Protein AF-A0A0D2FA28-F1 (afdb_monomer)

Structure (mmCIF, N/CA/C/O backbone):
data_AF-A0A0D2FA28-F1
#
_entry.id   AF-A0A0D2FA28-F1
#
loop_
_atom_site.group_PDB
_atom_site.id
_atom_site.type_symbol
_atom_site.label_atom_id
_atom_site.label_alt_id
_atom_site.label_comp_id
_atom_site.label_asym_id
_atom_site.label_entity_id
_atom_site.label_seq_id
_atom_site.pdbx_PDB_ins_code
_atom_site.Cartn_x
_atom_site.Cartn_y
_atom_site.Cartn_z
_atom_site.occupancy
_atom_site.B_iso_or_equiv
_atom_site.auth_seq_id
_atom_site.auth_comp_id
_atom_site.auth_asym_id
_atom_site.auth_atom_id
_atom_site.pdbx_PDB_model_num
ATOM 1 N N . MET A 1 1 ? 4.312 11.663 23.004 1.00 38.94 1 MET A N 1
ATOM 2 C CA . MET A 1 1 ? 3.338 11.321 24.066 1.00 38.94 1 MET A CA 1
ATOM 3 C C . MET A 1 1 ? 1.908 11.456 23.527 1.00 38.94 1 MET A C 1
ATOM 5 O O . MET A 1 1 ? 1.217 12.383 23.916 1.00 38.94 1 MET A O 1
ATOM 9 N N . PHE A 1 2 ? 1.456 10.576 22.622 1.00 51.53 2 PHE A N 1
ATOM 10 C CA . PHE A 1 2 ? 0.082 10.645 22.073 1.00 51.53 2 PHE A CA 1
ATOM 11 C C . PHE A 1 2 ? -0.645 9.287 22.003 1.00 51.53 2 PHE A C 1
ATOM 13 O O . PHE A 1 2 ? -1.692 9.186 21.379 1.00 51.53 2 PHE A O 1
ATOM 20 N N . ASN A 1 3 ? -0.132 8.247 22.666 1.00 60.84 3 ASN A N 1
ATOM 21 C CA . ASN A 1 3 ? -0.733 6.911 22.660 1.00 60.84 3 ASN A CA 1
ATOM 22 C C . ASN A 1 3 ? -1.169 6.524 24.083 1.00 60.84 3 ASN A C 1
ATOM 24 O O . ASN A 1 3 ? -0.417 5.887 24.815 1.00 60.84 3 ASN A O 1
ATOM 28 N N . ASN A 1 4 ? -2.345 6.993 24.512 1.00 80.56 4 ASN A N 1
ATOM 29 C CA . ASN A 1 4 ? -2.906 6.657 25.822 1.00 80.56 4 ASN A CA 1
ATOM 30 C C . ASN A 1 4 ? -4.190 5.841 25.637 1.00 80.56 4 ASN A C 1
ATOM 32 O O . ASN A 1 4 ? -5.288 6.392 25.543 1.00 80.56 4 ASN A O 1
ATOM 36 N N . ILE A 1 5 ? -4.025 4.518 25.576 1.00 85.44 5 ILE A N 1
ATOM 37 C CA . ILE A 1 5 ? -5.118 3.547 25.434 1.00 85.44 5 ILE A CA 1
ATOM 38 C C . ILE A 1 5 ? -6.152 3.737 26.549 1.00 85.44 5 ILE A C 1
ATOM 40 O O . ILE A 1 5 ? -7.348 3.715 26.278 1.00 85.44 5 ILE A O 1
ATOM 44 N N . SER A 1 6 ? -5.711 4.006 27.782 1.00 85.00 6 SER A N 1
ATOM 45 C CA . SER A 1 6 ? -6.603 4.226 28.925 1.00 85.00 6 SER A CA 1
ATOM 46 C C . SER A 1 6 ? -7.488 5.457 28.735 1.00 85.00 6 SER A C 1
ATOM 48 O O . SER A 1 6 ? -8.673 5.419 29.058 1.00 85.00 6 SER A O 1
ATOM 50 N N . ALA A 1 7 ? -6.942 6.538 28.171 1.00 85.81 7 ALA A N 1
ATOM 51 C CA . ALA A 1 7 ? -7.725 7.728 27.850 1.00 85.81 7 ALA A CA 1
ATOM 52 C C . ALA A 1 7 ? -8.734 7.456 26.724 1.00 85.81 7 ALA A C 1
ATOM 54 O O . ALA A 1 7 ? -9.890 7.860 26.833 1.00 85.81 7 ALA A O 1
ATOM 55 N N . ALA A 1 8 ? -8.329 6.734 25.673 1.00 85.50 8 ALA A N 1
ATOM 56 C CA . ALA A 1 8 ? -9.235 6.337 24.596 1.00 85.50 8 ALA A CA 1
ATOM 57 C C . ALA A 1 8 ? -10.380 5.449 25.120 1.00 85.50 8 ALA A C 1
ATOM 59 O O . ALA A 1 8 ? -11.545 5.722 24.839 1.00 85.50 8 ALA A O 1
ATOM 60 N N . ALA A 1 9 ? -10.064 4.452 25.950 1.00 86.25 9 ALA A N 1
ATOM 61 C CA . ALA A 1 9 ? -11.044 3.574 26.587 1.00 86.25 9 ALA A CA 1
ATOM 62 C C . ALA A 1 9 ? -12.027 4.355 27.472 1.00 86.25 9 ALA A C 1
ATOM 64 O O . ALA A 1 9 ? -13.237 4.152 27.385 1.00 86.25 9 ALA A O 1
ATOM 65 N N . ALA A 1 10 ? -11.522 5.289 28.285 1.00 87.75 10 ALA A N 1
ATOM 66 C CA . ALA A 1 10 ? -12.357 6.129 29.136 1.00 87.75 10 ALA A CA 1
ATOM 67 C C . ALA A 1 10 ? -13.311 7.014 28.319 1.00 87.75 10 ALA A C 1
ATOM 69 O O . ALA A 1 10 ? -14.468 7.175 28.699 1.00 87.75 10 ALA A O 1
ATOM 70 N N . LEU A 1 11 ? -12.865 7.569 27.189 1.00 87.75 11 LEU A N 1
ATOM 71 C CA . LEU A 1 11 ? -13.726 8.375 26.320 1.00 87.75 11 LEU A CA 1
ATOM 72 C C . LEU A 1 11 ? -14.861 7.543 25.713 1.00 87.75 11 LEU A C 1
ATOM 74 O O . LEU A 1 11 ? -16.007 7.989 25.725 1.00 87.75 11 LEU A O 1
ATOM 78 N N . LEU A 1 12 ? -14.574 6.325 25.244 1.00 87.00 12 LEU A N 1
ATOM 79 C CA . LEU A 1 12 ? -15.612 5.439 24.707 1.00 87.00 12 LEU A CA 1
ATOM 80 C C . LEU A 1 12 ? -16.600 4.985 25.784 1.00 87.00 12 LEU A C 1
ATOM 82 O O . LEU A 1 12 ? -17.805 4.997 25.546 1.00 87.00 12 LEU A O 1
ATOM 86 N N . ALA A 1 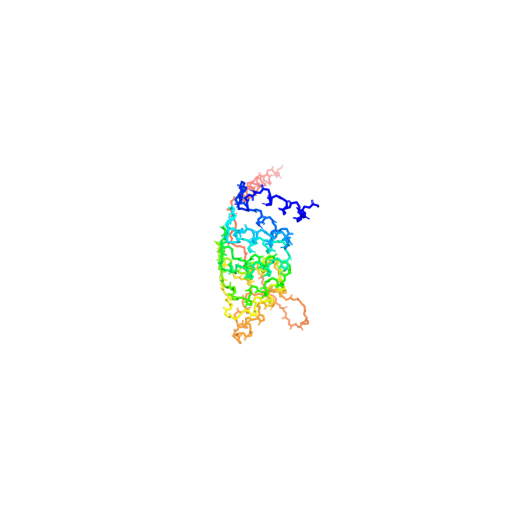13 ? -16.116 4.683 26.993 1.00 87.12 13 ALA A N 1
ATOM 87 C CA . ALA A 1 13 ? -16.975 4.346 28.129 1.00 87.12 13 ALA A CA 1
ATOM 88 C C . ALA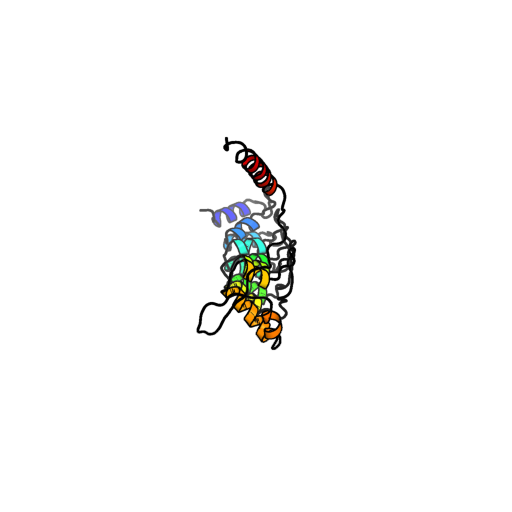 A 1 13 ? -17.922 5.497 28.524 1.00 87.12 13 ALA A C 1
ATOM 90 O O . ALA A 1 13 ? -19.022 5.250 29.009 1.00 87.12 13 ALA A O 1
ATOM 91 N N . ASN A 1 14 ? -17.523 6.749 28.276 1.00 89.00 14 ASN A N 1
ATOM 92 C CA . ASN A 1 14 ? -18.350 7.939 28.496 1.00 89.00 14 ASN A CA 1
ATOM 93 C C . ASN A 1 14 ? -19.248 8.303 27.293 1.00 89.00 14 ASN A C 1
ATOM 95 O O . ASN A 1 14 ? -19.806 9.398 27.253 1.00 89.00 14 ASN A O 1
ATOM 99 N N . GLY A 1 15 ? -19.405 7.407 26.312 1.00 84.12 15 GLY A N 1
ATOM 100 C CA . GLY A 1 15 ? -20.325 7.591 25.184 1.00 84.12 15 GLY A CA 1
ATOM 101 C C . GLY A 1 15 ? -19.765 8.408 24.018 1.00 84.12 15 GLY A C 1
ATOM 102 O O . GLY A 1 15 ? -20.539 8.917 23.206 1.00 84.12 15 GLY A O 1
ATOM 103 N N . ALA A 1 16 ? -18.440 8.553 23.904 1.00 87.75 16 ALA A N 1
ATOM 104 C CA . ALA A 1 16 ? -17.841 9.175 22.726 1.00 87.75 16 ALA A CA 1
ATOM 105 C C . ALA A 1 16 ? -18.124 8.350 21.458 1.00 87.75 16 ALA A C 1
ATOM 107 O O . ALA A 1 16 ? -17.972 7.130 21.431 1.00 87.75 16 ALA A O 1
ATOM 108 N N . THR A 1 17 ? -18.500 9.026 20.374 1.00 88.69 17 THR A N 1
ATOM 109 C CA . THR A 1 17 ? -18.780 8.380 19.086 1.00 88.69 17 THR A CA 1
ATOM 110 C C . THR A 1 17 ? -17.485 7.992 18.367 1.00 88.69 17 THR A C 1
ATOM 112 O O . THR A 1 17 ? -16.675 8.865 18.047 1.00 88.69 17 THR A O 1
ATOM 115 N N . VAL A 1 18 ? -17.321 6.706 18.046 1.00 88.75 18 VAL A N 1
ATOM 116 C CA . VAL A 1 18 ? -16.106 6.148 17.413 1.00 88.75 18 VAL A CA 1
ATOM 117 C C . VAL A 1 18 ? -15.840 6.632 15.984 1.00 88.75 18 VAL A C 1
ATOM 119 O O . VAL A 1 18 ? -14.685 6.700 15.574 1.00 88.75 18 VAL A O 1
ATOM 122 N N . ASP A 1 19 ? -16.883 7.008 15.239 1.00 87.31 19 ASP A N 1
ATOM 123 C CA . ASP A 1 19 ? -16.801 7.349 13.808 1.00 87.31 19 ASP A CA 1
ATOM 124 C C .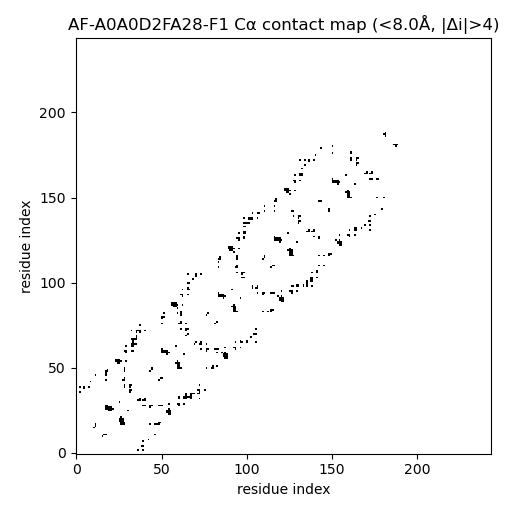 ASP A 1 19 ? -16.866 8.862 13.540 1.00 87.31 19 ASP A C 1
ATOM 126 O O . ASP A 1 19 ? -17.182 9.306 12.433 1.00 87.31 19 ASP A O 1
ATOM 130 N N . MET A 1 20 ? -16.584 9.686 14.553 1.00 88.88 20 MET A N 1
ATOM 131 C CA . MET A 1 20 ? -16.579 11.138 14.387 1.00 88.88 20 MET A CA 1
ATOM 132 C C . MET A 1 20 ? -15.510 11.557 13.375 1.00 88.88 20 MET A C 1
ATOM 134 O O . MET A 1 20 ? -14.354 11.155 13.476 1.00 88.88 20 MET A O 1
ATOM 138 N N . LYS A 1 21 ? -15.896 12.380 12.399 1.00 91.56 21 LYS A N 1
ATOM 139 C CA . LYS A 1 21 ? -15.003 12.855 11.341 1.00 91.56 21 LYS A CA 1
ATOM 140 C C . LYS A 1 21 ? -14.540 14.273 11.627 1.00 91.56 21 LYS A C 1
ATOM 142 O O . LYS A 1 21 ? -15.341 15.132 11.990 1.00 91.56 21 LYS A O 1
ATOM 147 N N . ASP A 1 22 ? -13.249 14.514 11.450 1.00 91.69 22 ASP A N 1
ATOM 148 C CA . ASP A 1 22 ? -12.683 15.858 11.505 1.00 91.69 22 ASP A CA 1
ATOM 149 C C . ASP A 1 22 ? -12.886 16.632 10.182 1.00 91.69 22 ASP A C 1
ATOM 151 O O . ASP A 1 22 ? -13.540 16.166 9.247 1.00 91.69 22 ASP A 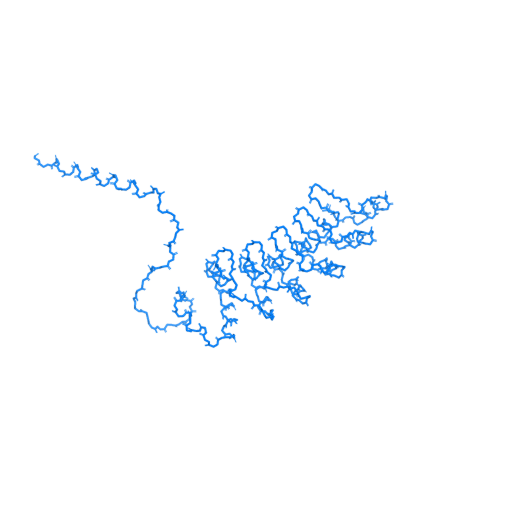O 1
ATOM 155 N N . ARG A 1 23 ? -12.284 17.826 10.072 1.00 92.25 23 ARG A N 1
ATOM 156 C CA . ARG A 1 23 ? -12.351 18.670 8.859 1.00 92.25 23 ARG A CA 1
ATOM 157 C C . ARG A 1 23 ? -11.742 18.018 7.611 1.00 92.25 23 ARG A C 1
ATOM 159 O O . ARG A 1 23 ? -12.045 18.442 6.500 1.00 92.25 23 ARG A O 1
ATOM 166 N N . ASN A 1 24 ? -10.893 17.011 7.788 1.00 89.25 24 ASN A N 1
ATOM 167 C CA . ASN A 1 24 ? -10.250 16.248 6.725 1.00 89.25 24 ASN A CA 1
ATOM 168 C C . ASN A 1 24 ? -10.959 14.905 6.479 1.00 89.25 24 ASN A C 1
ATOM 170 O O . ASN A 1 24 ? -10.394 14.037 5.812 1.00 89.25 24 ASN A O 1
ATOM 174 N N . ASN A 1 25 ? -12.170 14.711 7.013 1.00 92.25 25 ASN A N 1
ATOM 175 C CA . ASN A 1 25 ? -12.907 13.445 7.012 1.00 92.25 25 ASN A CA 1
ATOM 176 C C . ASN A 1 25 ? -12.143 12.275 7.665 1.00 92.25 25 ASN A C 1
ATOM 178 O O . ASN A 1 25 ? -12.397 11.112 7.355 1.00 92.25 25 ASN A O 1
ATOM 182 N N . GLN A 1 26 ? -11.195 12.551 8.560 1.00 91.69 26 GLN A N 1
ATOM 183 C CA . GLN A 1 26 ? -10.454 11.525 9.284 1.00 91.69 26 GLN A CA 1
ATOM 184 C C . GLN A 1 26 ? -11.213 11.110 10.546 1.00 91.69 26 GLN A C 1
ATOM 186 O O . GLN A 1 26 ? -11.711 11.959 11.281 1.00 91.69 26 GLN A O 1
ATOM 191 N N . THR A 1 27 ? -11.294 9.802 10.790 1.00 92.19 27 THR A N 1
ATOM 192 C CA . THR A 1 27 ? -11.875 9.210 11.996 1.00 92.19 27 THR A CA 1
ATOM 193 C C . THR A 1 27 ? -10.766 8.954 13.021 1.00 92.19 27 THR A C 1
ATOM 195 O O . THR A 1 27 ? -9.589 8.892 12.643 1.00 92.19 27 THR A O 1
ATOM 198 N N . PRO A 1 28 ? -11.092 8.740 14.307 1.00 91.00 28 PRO A N 1
ATOM 199 C CA . PRO A 1 28 ? -10.130 8.272 15.303 1.00 91.00 28 PRO A CA 1
ATOM 200 C C . PRO A 1 28 ? -9.322 7.053 14.835 1.00 91.00 28 PRO A C 1
ATOM 202 O O . PRO A 1 28 ? -8.116 6.983 15.076 1.00 91.00 28 PRO A O 1
ATOM 205 N N . LEU A 1 29 ? -9.955 6.135 14.093 1.00 91.88 29 LEU A N 1
ATOM 206 C CA . LEU A 1 29 ? -9.291 4.953 13.544 1.00 91.88 29 LEU A CA 1
ATOM 207 C C . LEU A 1 29 ? -8.228 5.321 12.500 1.00 91.88 29 LEU A C 1
ATOM 209 O O . LEU A 1 29 ? -7.127 4.774 12.539 1.00 91.88 29 LEU A O 1
ATOM 213 N N . HIS A 1 30 ? -8.500 6.296 11.622 1.00 91.94 30 HIS A N 1
ATOM 214 C CA . HIS A 1 30 ? -7.506 6.807 10.670 1.00 91.94 30 HIS A CA 1
ATOM 215 C C . HIS A 1 30 ? -6.243 7.321 11.374 1.00 91.94 30 HIS A C 1
ATOM 217 O O . HIS A 1 30 ? -5.135 7.066 10.900 1.00 91.94 30 HIS A O 1
ATOM 223 N N . TYR A 1 31 ? -6.396 8.012 12.504 1.00 90.00 31 TYR A N 1
ATOM 224 C CA . TYR A 1 31 ? -5.268 8.499 13.298 1.00 90.00 31 TYR A CA 1
ATOM 225 C C . TYR A 1 31 ? -4.516 7.367 13.997 1.00 90.00 31 TYR A C 1
ATOM 227 O O . TYR A 1 31 ? -3.297 7.288 13.874 1.00 90.00 31 TYR A O 1
ATOM 235 N N . ALA A 1 32 ? -5.228 6.458 14.668 1.00 90.25 32 ALA A N 1
ATOM 236 C CA . ALA A 1 32 ? -4.614 5.322 15.355 1.00 90.25 32 ALA A CA 1
ATOM 237 C C . ALA A 1 32 ? -3.763 4.470 14.403 1.00 90.25 32 ALA A C 1
ATOM 239 O O . ALA A 1 32 ? -2.625 4.127 14.714 1.00 90.25 32 ALA A O 1
ATOM 240 N N . VAL A 1 33 ? -4.298 4.194 13.213 1.00 90.94 33 VAL A N 1
ATOM 241 C CA . VAL A 1 33 ? -3.637 3.381 12.191 1.00 90.94 33 VAL A CA 1
ATOM 242 C C . VAL A 1 33 ? -2.447 4.102 11.555 1.00 90.94 33 VAL A C 1
ATOM 244 O O . VAL A 1 33 ? -1.411 3.482 11.325 1.00 90.94 33 VAL A O 1
ATOM 247 N N . LYS A 1 34 ? -2.564 5.408 11.289 1.00 89.44 34 LYS A N 1
ATOM 248 C CA . LYS A 1 34 ? -1.468 6.214 10.728 1.00 89.44 34 LYS A CA 1
ATOM 249 C C . LYS A 1 34 ? -0.266 6.295 11.674 1.00 89.44 34 LYS A C 1
ATOM 251 O O . LYS A 1 34 ? 0.863 6.304 11.203 1.00 89.44 34 LYS A O 1
ATOM 256 N N . GLU A 1 35 ? -0.509 6.346 12.980 1.00 88.00 35 GLU A N 1
ATOM 257 C CA . GLU A 1 35 ? 0.546 6.391 14.000 1.00 88.00 35 GLU A CA 1
ATOM 258 C C . GLU A 1 35 ? 1.072 4.993 14.389 1.00 88.00 35 GLU A C 1
ATOM 260 O O . GLU A 1 35 ? 1.983 4.895 15.205 1.00 88.00 35 GLU A O 1
ATOM 265 N N . GLY A 1 36 ? 0.514 3.907 13.834 1.00 88.06 36 GLY A N 1
ATOM 266 C CA . GLY A 1 36 ? 0.928 2.532 14.153 1.00 88.06 36 GLY A CA 1
ATOM 267 C C . GLY A 1 36 ? 0.479 2.038 15.536 1.00 88.06 36 GLY A C 1
ATOM 268 O O . GLY A 1 36 ? 1.070 1.116 16.093 1.00 88.06 36 GLY A O 1
ATOM 269 N N . ASN A 1 37 ? -0.561 2.642 16.118 1.00 89.19 37 ASN A N 1
ATOM 270 C CA . ASN A 1 37 ? -1.070 2.268 17.437 1.00 89.19 37 ASN A CA 1
ATOM 271 C C . ASN A 1 37 ? -2.064 1.103 17.322 1.00 89.19 37 ASN A C 1
ATOM 273 O O . ASN A 1 37 ? -3.283 1.309 17.328 1.00 89.19 37 ASN A O 1
ATOM 277 N N . LEU A 1 38 ? -1.541 -0.124 17.246 1.00 90.81 38 LEU A N 1
ATOM 278 C CA . LEU A 1 38 ? -2.339 -1.345 17.092 1.00 90.81 38 LEU A CA 1
ATOM 279 C C . LEU A 1 38 ? -3.421 -1.502 18.172 1.00 90.81 38 LEU A C 1
ATOM 281 O O . LEU A 1 38 ? -4.551 -1.863 17.855 1.00 90.81 38 LEU A O 1
ATOM 285 N N . ASP A 1 39 ? -3.097 -1.228 19.434 1.00 91.12 39 ASP A N 1
ATOM 286 C CA . ASP A 1 39 ? -4.028 -1.442 20.548 1.00 91.12 39 ASP A CA 1
ATOM 287 C C . ASP A 1 39 ? -5.220 -0.481 20.499 1.00 91.12 39 ASP A C 1
ATOM 289 O O . ASP A 1 39 ? -6.362 -0.894 20.691 1.00 91.12 39 ASP A O 1
ATOM 293 N N . ILE A 1 40 ? -4.977 0.791 20.158 1.00 90.38 40 ILE A N 1
ATOM 294 C CA . ILE A 1 40 ? -6.057 1.763 19.945 1.00 90.38 40 ILE A CA 1
ATOM 295 C C . ILE A 1 40 ? -6.876 1.371 18.711 1.00 90.38 40 ILE A C 1
ATOM 297 O O . ILE A 1 40 ? -8.101 1.447 18.746 1.00 90.38 40 ILE A O 1
ATOM 301 N N . ALA A 1 41 ? -6.228 0.923 17.631 1.00 91.31 41 ALA A N 1
ATOM 302 C CA . ALA A 1 41 ? -6.934 0.483 16.431 1.00 91.31 41 ALA A CA 1
ATOM 303 C C . ALA A 1 41 ? -7.862 -0.714 16.715 1.00 91.31 41 ALA A C 1
ATOM 305 O O . ALA A 1 41 ? -9.010 -0.701 16.277 1.00 91.31 41 ALA A O 1
ATOM 306 N N . LYS A 1 42 ? -7.405 -1.708 17.490 1.00 91.88 42 LYS A N 1
ATOM 307 C CA . LYS A 1 42 ? -8.232 -2.840 17.946 1.00 91.88 42 LYS A CA 1
ATOM 308 C C . LYS A 1 42 ? -9.428 -2.366 18.759 1.00 91.88 42 LYS A C 1
ATOM 310 O O . LYS A 1 42 ? -10.559 -2.676 18.404 1.00 91.88 42 LYS A O 1
ATOM 315 N N . LEU A 1 43 ? -9.173 -1.548 19.778 1.00 91.50 43 LEU A N 1
ATOM 316 C CA . LEU A 1 43 ? -10.205 -1.021 20.664 1.00 91.50 43 LEU A CA 1
ATOM 317 C C . LEU A 1 43 ? -11.281 -0.252 19.881 1.00 91.50 43 LEU A C 1
ATOM 319 O O . LEU A 1 43 ? -12.472 -0.431 20.124 1.00 91.50 43 LEU A O 1
ATOM 323 N N . LEU A 1 44 ? -10.890 0.571 18.906 1.00 91.38 44 LEU A N 1
ATOM 324 C CA . LEU A 1 44 ? -11.836 1.318 18.072 1.00 91.38 44 LEU A CA 1
ATOM 325 C C . LEU A 1 44 ? -12.682 0.406 17.173 1.00 91.38 44 LEU A C 1
ATOM 327 O O . LEU A 1 44 ? -13.883 0.637 17.044 1.00 91.38 44 LEU A O 1
ATOM 331 N N . ILE A 1 45 ? -12.085 -0.626 16.570 1.00 90.94 45 ILE A N 1
ATOM 332 C CA . ILE A 1 45 ? -12.812 -1.588 15.725 1.00 90.94 45 ILE A CA 1
ATOM 333 C C . ILE A 1 45 ? 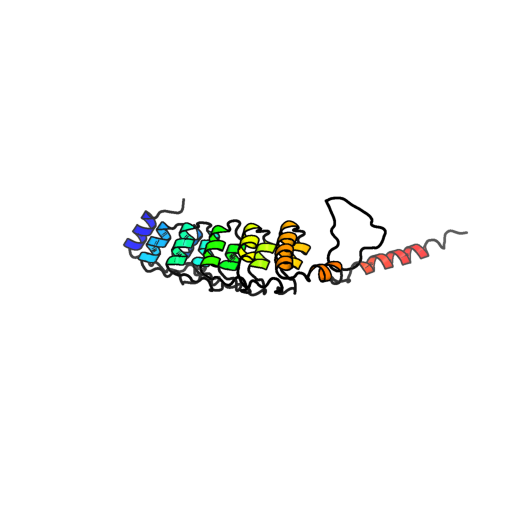-13.776 -2.437 16.565 1.00 90.94 45 ILE A C 1
ATOM 335 O O . ILE A 1 45 ? -14.919 -2.635 16.160 1.00 90.94 45 ILE A O 1
ATOM 339 N N . GLU A 1 46 ? -13.362 -2.879 17.754 1.00 90.75 46 GLU A N 1
ATOM 340 C CA . GLU A 1 46 ? -14.219 -3.608 18.703 1.00 90.75 46 GLU A CA 1
ATOM 341 C C . GLU A 1 46 ? -15.429 -2.777 19.151 1.00 90.75 46 GLU A C 1
ATOM 343 O O . GLU A 1 46 ? -16.511 -3.318 19.361 1.00 90.75 46 GLU A O 1
ATOM 348 N N . ASN A 1 47 ? -15.275 -1.451 19.224 1.00 89.56 47 ASN A N 1
ATOM 349 C CA . ASN A 1 47 ? -16.357 -0.513 19.532 1.00 89.56 47 ASN A CA 1
ATOM 350 C C . ASN A 1 47 ? -17.136 -0.044 18.284 1.00 89.56 47 ASN A C 1
ATOM 352 O O . ASN A 1 47 ? -17.875 0.938 18.344 1.00 89.56 47 ASN A O 1
ATOM 356 N N . GLY A 1 48 ? -17.002 -0.747 17.154 1.00 87.19 48 GLY A N 1
ATOM 357 C CA . GLY A 1 48 ? -17.833 -0.558 15.963 1.00 87.19 48 GLY A CA 1
ATOM 358 C C . GLY A 1 48 ? -17.268 0.382 14.899 1.00 87.19 48 GLY A C 1
ATOM 359 O O . GLY A 1 48 ? -17.983 0.686 13.944 1.00 87.19 48 GLY A O 1
ATOM 360 N N . SER A 1 49 ? -16.011 0.827 15.020 1.00 90.12 49 SER A N 1
ATOM 361 C CA . SER A 1 49 ? -15.409 1.680 13.994 1.00 90.12 49 SER A CA 1
ATOM 362 C C . SER A 1 49 ? -15.173 0.932 12.685 1.00 90.12 49 SER A C 1
ATOM 364 O O . SER A 1 49 ? -14.749 -0.227 12.666 1.00 90.12 49 SER A O 1
ATOM 366 N N . LYS A 1 50 ? -15.428 1.612 11.565 1.00 89.00 50 LYS A N 1
ATOM 367 C CA . LYS A 1 50 ? -15.378 1.011 10.228 1.00 89.00 50 LYS A CA 1
ATOM 368 C C . LYS A 1 50 ? -14.021 1.247 9.554 1.00 89.00 50 LYS A C 1
ATOM 370 O O . LYS A 1 50 ? -13.747 2.362 9.115 1.00 89.00 50 LYS A O 1
ATOM 375 N N . PRO A 1 51 ? -13.185 0.210 9.347 1.00 86.69 51 PRO A N 1
ATOM 376 C CA . PRO A 1 51 ? -11.903 0.357 8.645 1.00 86.69 51 PRO A CA 1
ATOM 377 C C . PRO A 1 51 ? -12.048 0.669 7.145 1.00 86.69 51 PRO A C 1
ATOM 379 O O . PRO A 1 51 ? -11.080 1.078 6.497 1.00 86.69 51 PRO A O 1
ATOM 382 N N . SER A 1 52 ? -13.249 0.474 6.591 1.00 87.44 52 SER A N 1
ATOM 383 C CA . SER A 1 52 ? -13.606 0.809 5.210 1.00 87.44 52 SER A CA 1
ATOM 384 C C . SER A 1 52 ? -13.855 2.295 4.974 1.00 87.44 52 SER A C 1
ATOM 386 O O . SER A 1 52 ? -13.993 2.700 3.819 1.00 87.44 52 SER A O 1
ATOM 388 N N . ASP A 1 53 ? -13.965 3.094 6.037 1.00 88.88 53 ASP A N 1
ATOM 389 C CA . ASP A 1 53 ? -14.197 4.522 5.901 1.00 88.88 53 ASP A CA 1
ATOM 390 C C . ASP A 1 53 ? -13.061 5.193 5.127 1.00 88.88 53 ASP A C 1
ATOM 392 O O . ASP A 1 53 ? -11.898 4.787 5.173 1.00 88.88 53 ASP A O 1
ATOM 396 N N . LEU A 1 54 ? -13.442 6.211 4.361 1.00 91.12 54 LEU A N 1
ATOM 397 C CA . LEU A 1 54 ? -12.533 6.979 3.530 1.00 91.12 54 LEU A CA 1
ATOM 398 C C . LEU A 1 54 ? -12.264 8.331 4.175 1.00 91.12 54 LEU A C 1
ATOM 400 O O . LEU A 1 54 ? -13.190 8.995 4.650 1.00 91.12 54 LEU A O 1
ATOM 404 N N . ASP A 1 55 ? -11.004 8.750 4.142 1.00 90.75 55 ASP A N 1
ATOM 405 C CA . ASP A 1 55 ? -10.627 10.113 4.495 1.00 90.75 55 ASP A CA 1
ATOM 406 C C . ASP A 1 55 ? -10.885 11.115 3.350 1.00 90.75 55 ASP A C 1
ATOM 408 O O . ASP A 1 55 ? -11.360 10.769 2.264 1.00 90.75 55 ASP A O 1
ATOM 412 N N . GLY A 1 56 ? -10.542 12.388 3.560 1.00 89.69 56 GLY A N 1
ATOM 413 C CA . GLY A 1 56 ? -10.708 13.459 2.568 1.00 89.69 56 GLY A CA 1
ATOM 414 C C . GLY A 1 56 ? -9.872 13.294 1.290 1.00 89.69 56 GLY A C 1
ATOM 415 O O . GLY A 1 56 ? -10.091 14.009 0.311 1.00 89.69 56 GLY A O 1
ATOM 416 N N . TYR A 1 57 ? -8.939 12.342 1.266 1.00 89.81 57 TYR A N 1
ATOM 417 C CA . TYR A 1 57 ? -8.148 11.944 0.100 1.00 89.81 57 TYR A CA 1
ATOM 418 C C . TYR A 1 57 ? -8.589 10.588 -0.462 1.00 89.81 57 TYR A C 1
ATOM 420 O O . TYR A 1 57 ? -7.856 9.989 -1.251 1.00 89.81 57 TYR A O 1
ATOM 428 N N . MET A 1 58 ? -9.775 10.106 -0.084 1.00 91.56 58 MET A N 1
ATOM 429 C CA . MET A 1 58 ? -10.304 8.794 -0.462 1.00 91.56 58 MET A CA 1
ATOM 430 C C . MET A 1 58 ? -9.385 7.631 -0.058 1.00 91.56 58 MET A C 1
ATOM 432 O O . MET A 1 58 ? -9.387 6.578 -0.690 1.00 91.56 58 MET A O 1
ATOM 436 N N . ARG A 1 59 ? -8.567 7.810 0.982 1.00 90.88 59 ARG A N 1
ATOM 437 C CA . ARG A 1 59 ? -7.687 6.764 1.507 1.00 90.88 59 ARG A CA 1
ATOM 438 C C . ARG A 1 59 ? -8.451 5.943 2.534 1.00 90.88 59 ARG A C 1
ATOM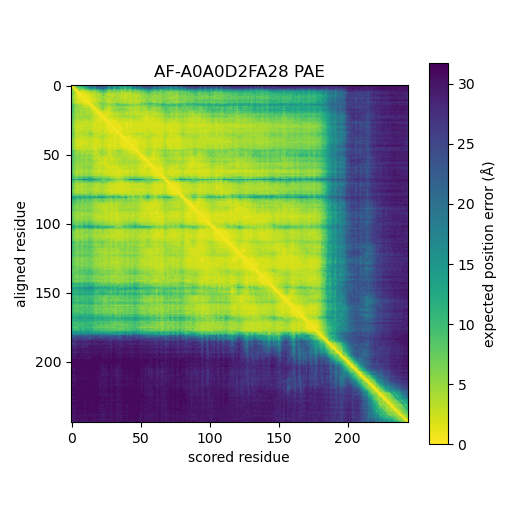 440 O O . ARG A 1 59 ? -9.112 6.502 3.402 1.00 90.88 59 ARG A O 1
ATOM 447 N N . THR A 1 60 ? -8.313 4.626 2.441 1.00 91.00 60 THR A N 1
ATOM 448 C CA . THR A 1 60 ? -8.771 3.688 3.477 1.00 91.00 60 THR A CA 1
ATOM 449 C C . THR A 1 60 ? -7.769 3.617 4.629 1.00 91.00 60 THR A C 1
ATOM 451 O O . THR A 1 60 ? -6.603 4.002 4.475 1.00 91.00 60 THR A O 1
ATOM 454 N N . CYS A 1 61 ? -8.169 3.009 5.750 1.00 90.31 61 CYS A N 1
ATOM 455 C CA . CYS A 1 61 ? -7.249 2.674 6.841 1.00 90.31 61 CYS A CA 1
ATOM 456 C C . CYS A 1 61 ? -6.017 1.898 6.344 1.00 90.31 61 CYS A C 1
ATOM 458 O O . CYS A 1 61 ? -4.905 2.175 6.786 1.00 90.31 61 CYS A O 1
ATOM 460 N N . LEU A 1 62 ? -6.175 1.001 5.361 1.00 91.19 62 LEU A N 1
ATOM 461 C CA . LEU A 1 62 ? -5.050 0.263 4.781 1.00 91.19 62 LEU A CA 1
ATOM 462 C C . LEU A 1 62 ? -4.022 1.195 4.115 1.00 91.19 62 LEU A C 1
ATOM 464 O O . LEU A 1 62 ? -2.830 1.051 4.367 1.00 91.19 62 LEU A O 1
ATOM 468 N N . HIS A 1 63 ? -4.452 2.197 3.342 1.00 90.88 63 HIS A N 1
ATOM 469 C CA . HIS A 1 63 ? -3.531 3.183 2.755 1.00 90.88 63 HIS A CA 1
ATOM 470 C C . HIS A 1 63 ? -2.761 3.969 3.823 1.00 90.88 63 HIS A C 1
ATOM 472 O O . HIS A 1 63 ? -1.577 4.249 3.649 1.00 90.88 63 HIS A O 1
ATOM 478 N N . LEU A 1 64 ? -3.423 4.329 4.925 1.00 89.69 64 LEU A N 1
ATOM 479 C CA . LEU A 1 64 ? -2.802 5.080 6.017 1.00 89.69 64 LEU A CA 1
ATOM 480 C C . LEU A 1 64 ? -1.845 4.215 6.843 1.00 89.69 64 LEU A C 1
ATOM 482 O O . LEU A 1 64 ? -0.784 4.700 7.225 1.00 89.69 64 LEU A O 1
ATOM 486 N N . SER A 1 65 ? -2.183 2.940 7.057 1.00 89.25 65 SER A N 1
ATOM 487 C CA . SER A 1 65 ? -1.365 1.988 7.826 1.00 89.25 65 SER A CA 1
ATOM 488 C C . SER A 1 65 ? 0.027 1.808 7.228 1.00 89.25 65 SER A C 1
ATOM 490 O O . SER A 1 65 ? 1.016 1.722 7.946 1.00 89.25 65 SER A O 1
ATOM 492 N N . ILE A 1 66 ? 0.106 1.837 5.896 1.00 88.50 66 ILE A N 1
ATOM 493 C CA . ILE A 1 66 ? 1.349 1.740 5.132 1.00 88.50 66 ILE A CA 1
ATOM 494 C C . ILE A 1 66 ? 2.282 2.903 5.502 1.00 88.50 66 ILE A C 1
ATOM 496 O O . ILE A 1 66 ? 3.449 2.683 5.804 1.00 88.50 66 ILE A O 1
ATOM 500 N N . HIS A 1 67 ? 1.772 4.133 5.601 1.00 82.44 67 HIS A N 1
ATOM 501 C CA . HIS A 1 67 ? 2.588 5.284 6.007 1.00 82.44 67 HIS A CA 1
ATOM 502 C C . HIS A 1 67 ? 3.094 5.214 7.454 1.00 82.44 67 HIS A C 1
ATOM 504 O O . HIS A 1 67 ? 4.139 5.791 7.742 1.00 82.44 67 HIS A O 1
ATOM 510 N N . GLY A 1 68 ? 2.378 4.521 8.341 1.00 74.12 68 GLY A N 1
ATOM 511 C CA . GLY A 1 68 ? 2.751 4.373 9.749 1.00 74.12 68 GLY A CA 1
ATOM 512 C C . GLY A 1 68 ? 3.927 3.427 9.996 1.00 74.12 68 GLY A C 1
ATOM 513 O O . GLY A 1 68 ? 4.416 3.355 11.117 1.00 74.12 68 GLY A O 1
ATOM 514 N N . THR A 1 69 ? 4.405 2.706 8.973 1.00 70.00 69 THR A N 1
ATOM 515 C CA . THR A 1 69 ? 5.525 1.734 9.008 1.00 70.00 69 THR A CA 1
ATOM 516 C C . THR A 1 69 ? 5.365 0.536 9.954 1.00 70.00 69 THR A C 1
ATOM 518 O O . THR A 1 69 ? 6.138 -0.414 9.858 1.00 70.00 69 THR A O 1
ATOM 521 N N . ASP A 1 70 ? 4.342 0.508 10.812 1.00 83.25 70 ASP A N 1
ATOM 522 C CA . ASP A 1 70 ? 4.087 -0.624 11.695 1.00 83.25 70 ASP A CA 1
ATOM 523 C C . ASP A 1 70 ? 3.447 -1.804 10.947 1.00 83.25 70 ASP A C 1
ATOM 525 O O . ASP A 1 70 ? 2.253 -1.838 10.625 1.00 83.25 70 ASP A O 1
ATOM 529 N N . THR A 1 71 ? 4.266 -2.824 10.701 1.00 85.12 71 THR A N 1
ATOM 530 C CA . THR A 1 71 ? 3.855 -4.052 10.015 1.00 85.12 71 THR A CA 1
ATOM 531 C C . THR A 1 71 ? 2.786 -4.845 10.773 1.00 85.12 71 THR A C 1
ATOM 533 O O . THR A 1 71 ? 2.053 -5.618 10.139 1.00 85.12 71 THR A O 1
ATOM 536 N N . ALA A 1 72 ? 2.680 -4.671 12.098 1.00 89.06 72 ALA A N 1
ATOM 537 C CA . ALA A 1 72 ? 1.679 -5.336 12.926 1.00 89.06 72 ALA A CA 1
ATOM 538 C C . ALA A 1 72 ? 0.292 -4.717 12.708 1.00 89.06 72 ALA A C 1
ATOM 540 O O . ALA A 1 72 ? -0.658 -5.443 12.404 1.00 89.06 72 ALA A O 1
ATOM 541 N N . THR A 1 73 ? 0.191 -3.387 12.745 1.00 88.75 73 THR A N 1
ATOM 542 C CA . THR A 1 73 ? -1.030 -2.640 12.406 1.00 88.75 73 THR A CA 1
ATOM 543 C C . THR A 1 73 ? -1.488 -2.932 10.980 1.00 88.75 73 THR A C 1
ATOM 545 O O . THR A 1 73 ? -2.663 -3.232 10.768 1.00 88.75 73 THR A O 1
ATOM 548 N N . VAL A 1 74 ? -0.577 -2.939 10.001 1.00 88.75 74 VAL A N 1
ATOM 549 C CA . VAL A 1 74 ? -0.914 -3.308 8.611 1.00 88.75 74 VAL A CA 1
ATOM 550 C C . VAL A 1 74 ? -1.465 -4.735 8.536 1.00 88.75 74 VAL A C 1
ATOM 552 O O . VAL A 1 74 ? -2.478 -4.975 7.883 1.00 88.75 74 VAL A O 1
ATOM 555 N N . GLY A 1 75 ? -0.820 -5.688 9.219 1.00 88.88 75 GLY A N 1
ATOM 556 C CA . GLY A 1 75 ? -1.267 -7.081 9.266 1.00 88.88 75 GLY A CA 1
ATOM 557 C C . GLY A 1 75 ? -2.666 -7.231 9.862 1.00 88.88 75 GLY A C 1
ATOM 558 O O . GLY A 1 75 ? -3.495 -7.939 9.298 1.00 88.88 75 GLY A O 1
ATOM 559 N N . PHE A 1 76 ? -2.948 -6.520 10.952 1.00 90.44 76 PHE A N 1
ATOM 560 C CA . PHE A 1 76 ? -4.264 -6.515 11.584 1.00 90.44 76 PHE A CA 1
ATOM 561 C C . PHE A 1 76 ? -5.342 -5.907 10.676 1.00 90.44 76 PHE A C 1
ATOM 563 O O . PHE A 1 76 ? -6.391 -6.515 10.475 1.00 90.44 76 PHE A O 1
ATOM 570 N N . ILE A 1 77 ? -5.079 -4.756 10.049 1.00 90.00 77 ILE A N 1
ATOM 571 C CA . ILE A 1 77 ? -6.038 -4.135 9.121 1.00 90.00 77 ILE A CA 1
ATOM 572 C C . ILE A 1 77 ? -6.313 -5.038 7.914 1.00 90.00 77 ILE A C 1
ATOM 574 O O . ILE A 1 77 ? -7.463 -5.153 7.497 1.00 90.00 77 ILE A O 1
ATOM 578 N N . LEU A 1 78 ? -5.297 -5.727 7.385 1.00 88.69 78 LEU A N 1
ATOM 579 C CA . LEU A 1 78 ? -5.478 -6.706 6.308 1.00 88.69 78 LEU A CA 1
ATOM 580 C C . LEU A 1 78 ? -6.341 -7.903 6.730 1.00 88.69 78 LEU A C 1
ATOM 582 O O . LEU A 1 78 ? -7.081 -8.421 5.901 1.00 88.69 78 LEU A O 1
ATOM 586 N N . GLN A 1 79 ? -6.279 -8.329 7.994 1.00 87.81 79 GLN A N 1
ATOM 587 C CA . GLN A 1 79 ? -7.144 -9.394 8.516 1.00 87.81 79 GLN A CA 1
ATOM 588 C C . GLN A 1 79 ? -8.601 -8.941 8.655 1.00 87.81 79 GLN A C 1
ATOM 590 O O . GLN A 1 79 ? -9.507 -9.704 8.334 1.00 87.81 79 GLN A O 1
ATOM 595 N N . VAL A 1 80 ? -8.832 -7.710 9.120 1.00 84.81 80 VAL A N 1
ATOM 596 C CA . VAL A 1 80 ? -10.189 -7.195 9.361 1.00 84.81 80 VAL A CA 1
ATOM 597 C C . VAL A 1 80 ? -10.864 -6.737 8.064 1.00 84.81 80 VAL A C 1
ATOM 599 O O . VAL A 1 80 ? -12.059 -6.949 7.873 1.00 84.81 80 VAL A O 1
ATOM 602 N N . SER A 1 81 ? -10.127 -6.077 7.167 1.00 79.06 81 SER A N 1
ATOM 603 C CA . SER A 1 81 ? -10.678 -5.494 5.941 1.00 79.06 81 SER A CA 1
ATOM 604 C C . SER A 1 81 ? -9.614 -5.407 4.835 1.00 79.06 81 SER A C 1
ATOM 606 O O . SER A 1 81 ? -8.963 -4.367 4.669 1.00 79.06 81 SER A O 1
ATOM 608 N N . PRO A 1 82 ? -9.419 -6.482 4.044 1.00 78.06 82 PRO A N 1
ATOM 609 C CA . PRO A 1 82 ? -8.419 -6.535 2.979 1.00 78.06 82 PRO A CA 1
ATOM 610 C C . PRO A 1 82 ? -8.873 -5.758 1.733 1.00 78.06 82 PRO A C 1
ATOM 612 O O . PRO A 1 82 ? -9.082 -6.308 0.654 1.00 78.06 82 PRO A O 1
ATOM 615 N N . LEU A 1 83 ? -8.996 -4.438 1.859 1.00 85.31 83 LEU A N 1
ATOM 616 C CA . LEU A 1 83 ? -9.314 -3.513 0.768 1.00 85.31 83 LEU A CA 1
ATOM 617 C C . LEU A 1 83 ? -8.084 -3.237 -0.120 1.00 85.31 83 LEU A C 1
ATOM 619 O O . LEU A 1 83 ? -7.685 -2.091 -0.335 1.00 85.31 83 LEU A O 1
ATOM 623 N N . ILE A 1 84 ? -7.463 -4.308 -0.626 1.00 87.62 84 ILE A N 1
ATOM 624 C CA . ILE A 1 84 ? -6.165 -4.297 -1.326 1.00 87.62 84 ILE A CA 1
ATOM 625 C C . ILE A 1 84 ? -6.211 -3.664 -2.726 1.00 87.62 84 ILE A C 1
ATOM 627 O O . ILE A 1 84 ? -5.172 -3.275 -3.256 1.00 87.62 84 ILE A O 1
ATOM 631 N N . HIS A 1 85 ? -7.401 -3.541 -3.321 1.00 89.00 85 HIS A N 1
ATOM 632 C CA . HIS A 1 85 ? -7.605 -2.955 -4.653 1.00 89.00 85 HIS A CA 1
ATOM 633 C C . HIS A 1 85 ? -8.245 -1.564 -4.618 1.00 89.00 85 HIS A C 1
ATOM 635 O O . HIS A 1 85 ? -8.450 -0.959 -5.672 1.00 89.00 85 HIS A O 1
ATOM 641 N N . THR A 1 86 ? -8.568 -1.043 -3.432 1.00 91.19 86 THR A N 1
ATOM 642 C CA . THR A 1 86 ? -9.174 0.285 -3.317 1.00 91.19 86 THR A CA 1
ATOM 643 C C . THR A 1 86 ? -8.202 1.343 -3.814 1.00 91.19 86 THR A C 1
ATOM 645 O O . THR A 1 86 ? -6.998 1.233 -3.611 1.00 91.19 86 THR A O 1
ATOM 648 N N . ARG A 1 87 ? -8.726 2.366 -4.484 1.00 92.88 87 ARG A N 1
ATOM 649 C CA . ARG A 1 87 ? -7.932 3.445 -5.064 1.00 92.88 87 ARG A CA 1
ATOM 650 C C . ARG A 1 87 ? -8.175 4.725 -4.288 1.00 92.88 87 ARG A C 1
ATOM 652 O O . ARG A 1 87 ? -9.326 5.074 -4.037 1.00 92.88 87 ARG A O 1
ATOM 659 N N . ASP A 1 88 ? -7.099 5.416 -3.941 1.00 92.38 88 ASP A N 1
ATOM 660 C CA . ASP A 1 88 ? -7.189 6.747 -3.350 1.00 92.38 88 ASP A CA 1
ATOM 661 C C . ASP A 1 88 ? -7.502 7.831 -4.399 1.00 92.38 88 ASP A C 1
ATOM 663 O O . ASP A 1 88 ? -7.681 7.553 -5.589 1.00 92.38 88 ASP A O 1
ATOM 667 N N . LYS A 1 89 ? -7.547 9.099 -3.977 1.00 93.19 89 LYS A N 1
ATOM 668 C CA . LYS A 1 89 ? -7.817 10.256 -4.851 1.00 93.19 89 LYS A CA 1
ATOM 669 C C . LYS A 1 89 ? -6.845 10.379 -6.032 1.00 93.19 89 LYS A C 1
ATOM 671 O O . LYS A 1 89 ? -7.184 10.990 -7.044 1.00 93.19 89 LYS A O 1
ATOM 676 N N . PHE A 1 90 ? -5.645 9.813 -5.927 1.00 90.88 90 PHE A N 1
ATOM 677 C CA . PHE A 1 90 ? -4.640 9.800 -6.993 1.00 90.88 90 PHE A CA 1
ATOM 678 C C . PHE A 1 90 ? -4.724 8.540 -7.862 1.00 90.88 90 PHE A C 1
ATOM 680 O O . PHE A 1 90 ? -3.913 8.356 -8.770 1.00 90.88 90 PHE A O 1
ATOM 687 N N . GLY A 1 91 ? -5.704 7.674 -7.608 1.00 91.81 91 GLY A N 1
ATOM 688 C CA . GLY A 1 91 ? -5.832 6.381 -8.258 1.00 91.81 91 GLY A CA 1
ATOM 689 C C . GLY A 1 91 ? -4.821 5.358 -7.756 1.00 91.81 91 GLY A C 1
ATOM 690 O O . GLY A 1 91 ? -4.729 4.280 -8.339 1.00 91.81 91 GLY A O 1
ATOM 691 N N . SER A 1 92 ? -4.045 5.678 -6.720 1.00 93.19 92 SER A N 1
ATOM 692 C CA . SER A 1 92 ? -3.036 4.778 -6.179 1.00 93.19 92 SER A CA 1
ATOM 693 C C . SER A 1 92 ? -3.716 3.701 -5.341 1.00 93.19 92 SER A C 1
ATOM 695 O O . SER A 1 92 ? -4.592 3.998 -4.534 1.00 93.19 92 SER A O 1
ATOM 697 N N . THR A 1 93 ? -3.303 2.452 -5.539 1.00 93.69 93 THR A N 1
ATOM 698 C CA . THR A 1 93 ? -3.687 1.323 -4.677 1.00 93.69 93 THR A CA 1
ATOM 699 C C . THR A 1 93 ? -2.760 1.244 -3.454 1.00 93.69 93 THR A C 1
ATOM 701 O O . THR A 1 93 ? -1.678 1.845 -3.469 1.00 93.69 93 THR A O 1
ATOM 704 N N . PRO A 1 94 ? -3.089 0.452 -2.417 1.00 92.25 94 PRO A N 1
ATOM 705 C CA . PRO A 1 94 ? -2.176 0.183 -1.307 1.00 92.25 94 PRO A CA 1
ATOM 706 C C . PRO A 1 94 ? -0.799 -0.302 -1.779 1.00 92.25 94 PRO A C 1
ATOM 708 O O . PRO A 1 94 ? 0.221 0.123 -1.243 1.00 92.25 94 PRO A O 1
ATOM 711 N N . LEU A 1 95 ? -0.751 -1.109 -2.848 1.00 93.31 95 LEU A N 1
ATOM 712 C CA . LEU A 1 95 ? 0.504 -1.584 -3.432 1.00 93.31 95 LEU A CA 1
ATOM 713 C C . LEU A 1 95 ? 1.369 -0.433 -3.974 1.00 93.31 95 LEU A C 1
ATOM 715 O O . LEU A 1 95 ? 2.567 -0.402 -3.709 1.00 93.31 95 LEU A O 1
ATOM 719 N N . HIS A 1 96 ? 0.768 0.556 -4.646 1.00 92.38 96 HIS A N 1
ATOM 720 C CA . HIS A 1 96 ? 1.487 1.755 -5.098 1.00 92.38 96 HIS A CA 1
ATOM 721 C C . HIS A 1 96 ? 2.130 2.504 -3.925 1.00 92.38 96 HIS A C 1
ATOM 723 O O . HIS A 1 96 ? 3.274 2.940 -4.025 1.00 92.38 96 HIS A O 1
ATOM 729 N N . ARG A 1 97 ? 1.406 2.644 -2.805 1.00 90.88 97 ARG A N 1
ATOM 730 C CA . ARG A 1 97 ? 1.916 3.315 -1.600 1.00 90.88 97 ARG A CA 1
ATOM 731 C C . ARG A 1 97 ? 3.046 2.518 -0.948 1.00 90.88 97 ARG A C 1
ATOM 733 O O . ARG A 1 97 ? 4.062 3.110 -0.595 1.00 90.88 97 ARG A O 1
ATOM 740 N N . ALA A 1 98 ? 2.920 1.194 -0.869 1.00 90.62 98 ALA A N 1
ATOM 741 C CA . ALA A 1 98 ? 3.968 0.323 -0.339 1.00 90.62 98 ALA A CA 1
ATOM 742 C C . ALA A 1 98 ? 5.282 0.413 -1.134 1.00 90.62 98 ALA A C 1
ATOM 744 O O . ALA A 1 98 ? 6.348 0.402 -0.530 1.00 90.62 98 ALA A O 1
ATOM 745 N N . CYS A 1 99 ? 5.236 0.599 -2.459 1.00 90.56 99 CYS A N 1
ATOM 746 C CA . CYS A 1 99 ? 6.447 0.785 -3.275 1.00 90.56 99 CYS A CA 1
ATOM 747 C C . CYS A 1 99 ? 7.259 2.040 -2.918 1.00 90.56 99 CYS A C 1
ATOM 749 O O . CYS A 1 99 ? 8.454 2.094 -3.205 1.00 90.56 99 CYS A O 1
ATOM 751 N N . THR A 1 100 ? 6.633 3.039 -2.291 1.00 87.19 100 THR A N 1
ATOM 752 C CA . THR A 1 100 ? 7.314 4.273 -1.867 1.00 87.19 100 THR A CA 1
ATOM 753 C C . THR A 1 100 ? 8.028 4.139 -0.521 1.00 87.19 100 THR A C 1
ATOM 755 O O . THR A 1 100 ? 8.783 5.031 -0.142 1.00 87.19 100 THR A O 1
ATOM 758 N N . LEU A 1 101 ? 7.805 3.038 0.206 1.00 84.81 101 LEU A N 1
ATOM 759 C CA . LEU A 1 101 ? 8.403 2.805 1.517 1.00 84.81 101 LEU A CA 1
ATOM 760 C C . LEU A 1 101 ? 9.710 2.020 1.419 1.00 84.81 101 LEU A C 1
ATOM 762 O O . LEU A 1 101 ? 9.751 1.040 0.685 1.00 84.81 101 LEU A O 1
ATOM 766 N N . PRO A 1 102 ? 10.729 2.324 2.236 1.00 80.38 102 PRO A N 1
ATOM 767 C CA . PRO A 1 102 ? 11.971 1.548 2.262 1.00 80.38 102 PRO A CA 1
ATOM 768 C C . PRO A 1 102 ? 11.788 0.063 2.624 1.00 80.38 102 PRO A C 1
ATOM 770 O O . PRO A 1 102 ? 12.582 -0.775 2.203 1.00 80.38 102 PRO A O 1
ATOM 773 N N . ASP A 1 103 ? 10.757 -0.269 3.408 1.00 78.62 103 ASP A N 1
ATOM 774 C CA . ASP A 1 103 ? 10.506 -1.633 3.873 1.00 78.62 103 ASP A CA 1
ATOM 775 C C . ASP A 1 103 ? 9.626 -2.432 2.895 1.00 78.62 103 ASP A C 1
ATOM 777 O O . ASP A 1 103 ? 8.451 -2.128 2.670 1.00 78.62 103 ASP A O 1
ATOM 781 N N . ALA A 1 104 ? 10.189 -3.513 2.354 1.00 83.62 104 ALA A N 1
ATOM 782 C CA . ALA A 1 104 ? 9.499 -4.430 1.454 1.00 83.62 104 ALA A CA 1
ATOM 783 C C . ALA A 1 104 ? 8.614 -5.463 2.179 1.00 83.62 104 ALA A C 1
ATOM 785 O O . ALA A 1 104 ? 7.884 -6.200 1.517 1.00 83.62 104 ALA A O 1
ATOM 786 N N . HIS A 1 105 ? 8.628 -5.552 3.512 1.00 88.75 105 HIS A N 1
ATOM 787 C CA . HIS A 1 105 ? 7.831 -6.544 4.241 1.00 88.75 105 HIS A CA 1
ATOM 788 C C . HIS A 1 105 ? 6.323 -6.364 4.013 1.00 88.75 105 HIS A C 1
ATOM 790 O O . HIS A 1 105 ? 5.598 -7.329 3.757 1.00 88.75 105 HIS A O 1
ATOM 796 N N . ILE A 1 106 ? 5.846 -5.116 4.044 1.00 87.69 106 ILE A N 1
ATOM 797 C CA . ILE A 1 106 ? 4.445 -4.784 3.750 1.00 87.69 106 ILE A CA 1
ATOM 798 C C . ILE A 1 106 ? 4.112 -5.106 2.290 1.00 87.69 106 ILE A C 1
ATOM 800 O O . ILE A 1 106 ? 3.062 -5.681 2.001 1.00 87.69 106 ILE A O 1
ATOM 804 N N . LEU A 1 107 ? 5.027 -4.787 1.374 1.00 90.50 107 LEU A N 1
ATOM 805 C CA . LEU A 1 107 ? 4.875 -5.079 -0.046 1.00 90.50 107 LEU A CA 1
ATOM 806 C C . LEU A 1 107 ? 4.711 -6.585 -0.299 1.00 90.50 107 LEU A C 1
ATOM 808 O O . LEU A 1 107 ? 3.766 -6.985 -0.977 1.00 90.50 107 LEU A O 1
ATOM 812 N N . LYS A 1 108 ? 5.565 -7.424 0.303 1.00 90.25 108 LYS A N 1
ATOM 813 C CA . LYS A 1 108 ? 5.476 -8.892 0.218 1.00 90.25 108 LYS A CA 1
ATOM 814 C C . LYS A 1 108 ? 4.117 -9.405 0.675 1.00 90.25 108 LYS A C 1
ATOM 816 O O . LYS A 1 108 ? 3.519 -10.233 -0.006 1.00 90.25 108 LYS A O 1
ATOM 821 N N . LYS A 1 109 ? 3.607 -8.892 1.802 1.00 89.81 109 LYS A N 1
ATOM 822 C CA . LYS A 1 109 ? 2.274 -9.253 2.309 1.00 89.81 109 LYS A CA 1
ATOM 823 C C . LYS A 1 109 ? 1.175 -8.891 1.311 1.00 89.81 109 LYS A C 1
ATOM 825 O O . LYS A 1 109 ? 0.309 -9.718 1.046 1.00 89.81 109 LYS A O 1
ATOM 830 N N . LEU A 1 110 ? 1.219 -7.695 0.725 1.00 90.44 110 LEU A N 1
ATOM 831 C CA . LEU A 1 110 ? 0.229 -7.267 -0.269 1.00 90.44 110 LEU A CA 1
ATOM 832 C C . LEU A 1 110 ? 0.275 -8.129 -1.540 1.00 90.44 110 LEU A C 1
ATOM 834 O O . LEU A 1 110 ? -0.775 -8.535 -2.032 1.00 90.44 110 LEU A O 1
ATOM 838 N N . ILE A 1 111 ? 1.469 -8.452 -2.044 1.00 90.56 111 ILE A N 1
ATOM 839 C CA . ILE A 1 111 ? 1.641 -9.330 -3.214 1.00 90.56 111 ILE A CA 1
ATOM 840 C C . ILE A 1 111 ? 1.131 -10.744 -2.907 1.00 90.56 111 ILE A C 1
ATOM 842 O O . ILE A 1 111 ? 0.404 -11.319 -3.715 1.00 90.56 111 ILE A O 1
ATOM 846 N N . ALA A 1 112 ? 1.447 -11.287 -1.728 1.00 89.69 112 ALA A N 1
ATOM 847 C CA . ALA A 1 112 ? 0.980 -12.606 -1.299 1.00 89.69 112 ALA A CA 1
ATOM 848 C C . ALA A 1 112 ? -0.554 -12.694 -1.200 1.00 89.69 112 ALA A C 1
ATOM 850 O O . ALA A 1 112 ? -1.124 -13.750 -1.456 1.00 89.69 112 ALA A O 1
ATOM 851 N N . LEU A 1 113 ? -1.222 -11.582 -0.879 1.00 88.88 113 LEU A N 1
ATOM 852 C CA . LEU A 1 113 ? -2.684 -11.473 -0.860 1.00 88.88 113 LEU A CA 1
ATOM 853 C C . LEU A 1 113 ? -3.310 -11.256 -2.249 1.00 88.88 113 LEU A C 1
ATOM 855 O O . LEU A 1 113 ? -4.528 -11.132 -2.348 1.00 88.88 113 LEU A O 1
ATOM 859 N N . GLY A 1 114 ? -2.511 -11.214 -3.318 1.00 87.94 114 GLY A N 1
ATOM 860 C CA . GLY A 1 114 ? -3.003 -11.067 -4.688 1.00 87.94 114 GLY A CA 1
ATOM 861 C C . GLY A 1 114 ? -3.203 -9.620 -5.138 1.00 87.94 114 GLY A C 1
ATOM 862 O O . GLY A 1 114 ? -4.013 -9.365 -6.028 1.00 87.94 114 GLY A O 1
ATOM 863 N N . ALA A 1 115 ? -2.486 -8.656 -4.551 1.00 90.56 115 ALA A N 1
ATOM 864 C CA . ALA A 1 115 ? -2.513 -7.283 -5.044 1.00 90.56 115 ALA A CA 1
ATOM 865 C C . ALA A 1 115 ? -2.070 -7.204 -6.519 1.00 90.56 115 ALA A C 1
ATOM 867 O O . ALA A 1 115 ? -1.112 -7.851 -6.942 1.00 90.56 115 ALA A O 1
ATOM 868 N N . ASP A 1 116 ? -2.757 -6.371 -7.303 1.00 91.19 116 ASP A N 1
ATOM 869 C CA . ASP A 1 116 ? -2.476 -6.219 -8.731 1.00 91.19 116 ASP A CA 1
ATOM 870 C C . ASP A 1 116 ? -1.173 -5.431 -8.963 1.00 91.19 116 ASP A C 1
ATOM 872 O O . ASP A 1 116 ? -1.140 -4.203 -8.836 1.00 91.19 116 ASP A O 1
ATOM 876 N N . CYS A 1 117 ? -0.102 -6.143 -9.336 1.00 91.62 117 CYS A N 1
ATOM 877 C CA . CYS A 1 117 ? 1.208 -5.556 -9.636 1.00 91.62 117 CYS A CA 1
ATOM 878 C C . CYS A 1 117 ? 1.214 -4.707 -10.930 1.00 91.62 117 CYS A C 1
ATOM 880 O O . CYS A 1 117 ? 2.172 -3.971 -11.166 1.00 91.62 117 CYS A O 1
ATOM 882 N N . ASN A 1 118 ? 0.163 -4.778 -11.760 1.00 91.38 118 ASN A N 1
ATOM 883 C CA . ASN A 1 118 ? 0.016 -4.025 -13.013 1.00 91.38 118 ASN A CA 1
ATOM 884 C C . ASN A 1 118 ? -1.001 -2.876 -12.923 1.00 91.38 118 ASN A C 1
ATOM 886 O O . ASN A 1 118 ? -1.249 -2.207 -13.932 1.00 91.38 118 ASN A O 1
ATOM 890 N N . ALA A 1 119 ? -1.595 -2.642 -11.749 1.00 92.88 119 ALA A N 1
ATOM 891 C CA . ALA A 1 119 ? -2.551 -1.562 -11.555 1.00 92.88 119 ALA A CA 1
ATOM 892 C C . ALA A 1 119 ? -1.932 -0.222 -11.977 1.00 92.88 119 ALA A C 1
ATOM 894 O O . ALA A 1 119 ? -0.761 0.025 -11.725 1.00 92.88 119 ALA A O 1
ATOM 895 N N . LYS A 1 120 ? -2.712 0.653 -12.612 1.00 93.06 120 LYS A N 1
ATOM 896 C CA . LYS A 1 120 ? -2.252 1.985 -13.033 1.00 93.06 120 LYS A CA 1
ATOM 897 C C . LYS A 1 120 ? -2.876 3.062 -12.173 1.00 93.06 120 LYS A C 1
ATOM 899 O O . LYS A 1 120 ? -4.096 3.028 -12.039 1.00 93.06 120 LYS A O 1
ATOM 904 N N . ASP A 1 121 ? -2.104 4.012 -11.656 1.00 92.69 121 ASP A N 1
ATOM 905 C CA . ASP A 1 121 ? -2.623 5.220 -10.998 1.00 92.69 121 ASP A CA 1
ATOM 906 C C . ASP A 1 121 ? -3.224 6.229 -12.009 1.00 92.69 121 ASP A C 1
ATOM 908 O O . ASP A 1 121 ? -3.289 5.967 -13.212 1.00 92.69 121 ASP A O 1
ATOM 912 N N . ASN A 1 122 ? -3.685 7.400 -11.550 1.00 92.25 122 ASN A N 1
ATOM 913 C CA . ASN A 1 122 ? -4.273 8.421 -12.440 1.00 92.25 122 ASN A CA 1
ATOM 914 C C . ASN A 1 122 ? -3.260 9.045 -13.419 1.00 92.25 122 ASN A C 1
ATOM 916 O O . ASN A 1 122 ? -3.650 9.721 -14.368 1.00 92.25 122 ASN A O 1
ATOM 920 N N . ARG A 1 123 ? -1.961 8.833 -13.197 1.00 88.94 123 ARG A N 1
ATOM 921 C CA . ARG A 1 123 ? -0.858 9.227 -14.081 1.00 88.94 123 ARG A CA 1
ATOM 922 C C . ARG A 1 123 ? -0.333 8.033 -14.885 1.00 88.94 123 ARG A C 1
ATOM 924 O O . ARG A 1 123 ? 0.741 8.103 -15.472 1.00 88.94 123 ARG A O 1
ATOM 931 N N . SER A 1 124 ? -1.092 6.941 -14.947 1.00 91.12 124 SER A N 1
ATOM 932 C CA . SER A 1 124 ? -0.699 5.700 -15.617 1.00 91.12 124 SER A CA 1
ATOM 933 C C . SER A 1 124 ? 0.593 5.067 -15.087 1.00 91.12 124 SER A C 1
ATOM 935 O O . SER A 1 124 ? 1.149 4.193 -15.748 1.00 91.12 124 SER A O 1
ATOM 937 N N . HIS A 1 125 ? 1.072 5.454 -13.902 1.00 90.75 125 HIS A N 1
ATOM 938 C CA . HIS A 1 125 ? 2.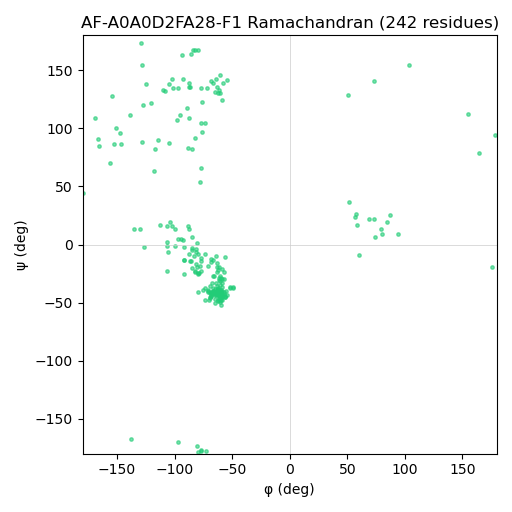184 4.762 -13.265 1.00 90.75 125 HIS A CA 1
ATOM 939 C C . HIS A 1 125 ? 1.712 3.411 -12.757 1.00 90.75 125 HIS A C 1
ATOM 941 O O . HIS A 1 125 ? 0.670 3.315 -12.114 1.00 90.75 125 HIS A O 1
ATOM 947 N N . THR A 1 126 ? 2.516 2.386 -13.011 1.00 93.25 126 THR A N 1
ATOM 948 C CA . THR A 1 126 ? 2.396 1.094 -12.328 1.00 93.25 126 THR A CA 1
ATOM 949 C C . THR A 1 126 ? 3.166 1.124 -11.000 1.00 93.25 126 THR A C 1
ATOM 951 O O . THR A 1 126 ? 4.044 1.979 -10.831 1.00 93.25 126 THR A O 1
ATOM 954 N N . PRO A 1 127 ? 2.929 0.178 -10.069 1.00 93.06 127 PRO A N 1
ATOM 955 C CA . PRO A 1 127 ? 3.738 0.031 -8.860 1.00 93.06 127 PRO A CA 1
ATOM 956 C C . PRO A 1 127 ? 5.244 0.008 -9.151 1.00 93.06 127 PRO A C 1
ATOM 958 O O . PRO A 1 127 ? 6.022 0.629 -8.431 1.00 93.06 127 PRO A O 1
ATOM 961 N N . LEU A 1 128 ? 5.651 -0.618 -10.264 1.00 92.25 128 LEU A N 1
ATOM 962 C CA . LEU A 1 128 ? 7.049 -0.659 -10.690 1.00 92.25 128 LEU A CA 1
ATOM 963 C C . LEU A 1 128 ? 7.599 0.724 -11.072 1.00 92.25 128 LEU A C 1
ATOM 965 O O . LEU A 1 128 ? 8.722 1.042 -10.694 1.00 92.25 128 LEU A O 1
ATOM 969 N N . HIS A 1 129 ? 6.821 1.569 -11.760 1.00 89.75 129 HIS A N 1
ATOM 970 C CA . HIS A 1 129 ? 7.246 2.944 -12.058 1.00 89.75 129 HIS A CA 1
ATOM 971 C C . HIS A 1 129 ? 7.516 3.738 -10.776 1.00 89.75 129 HIS A C 1
ATOM 973 O O . HIS A 1 129 ? 8.489 4.486 -10.712 1.00 89.75 129 HIS A O 1
ATOM 979 N N . LEU A 1 130 ? 6.673 3.569 -9.751 1.00 90.44 130 LEU A N 1
ATOM 980 C CA . LEU A 1 130 ? 6.876 4.227 -8.460 1.00 90.44 130 LEU A CA 1
ATOM 981 C C . LEU A 1 130 ? 8.084 3.652 -7.716 1.00 90.44 130 LEU A C 1
ATOM 983 O O . LEU A 1 130 ? 8.876 4.416 -7.176 1.00 90.44 130 LEU A O 1
ATOM 987 N N . ALA A 1 131 ? 8.265 2.330 -7.721 1.00 91.38 131 ALA A N 1
ATOM 988 C CA . ALA A 1 131 ? 9.419 1.698 -7.085 1.00 91.38 131 ALA A CA 1
ATOM 989 C C . ALA A 1 131 ? 10.749 2.180 -7.699 1.00 91.38 131 ALA A C 1
ATOM 991 O O . ALA A 1 131 ? 11.687 2.474 -6.959 1.00 91.38 131 ALA A O 1
ATOM 992 N N . VAL A 1 132 ? 10.804 2.337 -9.030 1.00 89.50 132 VAL A N 1
ATOM 993 C CA . VAL A 1 132 ? 11.956 2.917 -9.744 1.00 89.50 132 VAL A CA 1
ATOM 994 C C . VAL A 1 132 ? 12.155 4.385 -9.372 1.00 89.50 132 VAL A C 1
ATOM 996 O O . VAL A 1 132 ? 13.245 4.745 -8.947 1.00 89.50 132 VAL A O 1
ATOM 999 N N . ALA A 1 133 ? 11.100 5.204 -9.429 1.00 88.00 133 ALA A N 1
ATOM 1000 C CA . ALA A 1 133 ? 11.182 6.636 -9.118 1.00 88.00 133 ALA A CA 1
ATOM 1001 C C . ALA A 1 133 ? 11.643 6.934 -7.677 1.00 88.00 133 ALA A C 1
ATOM 1003 O O . ALA A 1 133 ? 12.197 7.995 -7.395 1.00 88.00 133 ALA A O 1
ATOM 1004 N N . HIS A 1 134 ? 11.388 6.009 -6.750 1.00 87.19 134 HIS A N 1
ATOM 1005 C CA . HIS A 1 134 ? 11.821 6.096 -5.355 1.00 87.19 134 HIS A CA 1
ATOM 1006 C C . HIS A 1 134 ? 13.121 5.326 -5.068 1.00 87.19 134 HIS A C 1
ATOM 1008 O O . HIS A 1 134 ? 13.527 5.252 -3.909 1.00 87.19 134 HIS A O 1
ATOM 1014 N N . ARG A 1 135 ? 13.777 4.758 -6.093 1.00 85.56 135 ARG A N 1
ATOM 1015 C CA . ARG A 1 135 ? 15.004 3.940 -5.986 1.00 85.56 135 ARG A CA 1
ATOM 1016 C C . ARG A 1 135 ? 14.894 2.814 -4.961 1.00 85.56 135 ARG A C 1
ATOM 1018 O O . ARG A 1 135 ? 15.844 2.474 -4.259 1.00 85.56 135 ARG A O 1
ATOM 1025 N N . ASN A 1 136 ? 13.711 2.226 -4.867 1.00 87.62 136 ASN A N 1
ATOM 1026 C CA . ASN A 1 136 ? 13.435 1.179 -3.906 1.00 87.62 136 ASN A CA 1
ATOM 1027 C C . ASN A 1 136 ? 13.782 -0.185 -4.502 1.00 87.62 136 ASN A C 1
ATOM 1029 O O . ASN A 1 136 ? 12.924 -0.894 -5.030 1.00 87.62 136 ASN A O 1
ATOM 1033 N N . HIS A 1 137 ? 15.064 -0.542 -4.432 1.00 85.44 137 HIS A N 1
ATOM 1034 C CA . HIS A 1 137 ? 15.581 -1.785 -5.011 1.00 85.44 137 HIS A CA 1
ATOM 1035 C C . HIS A 1 137 ? 14.900 -3.019 -4.415 1.00 85.44 137 HIS A C 1
ATOM 1037 O O . HIS A 1 137 ? 14.539 -3.929 -5.158 1.00 85.44 137 HIS A O 1
ATOM 1043 N N . SER A 1 138 ? 14.630 -3.013 -3.106 1.00 87.56 138 SER A N 1
ATOM 1044 C CA . SER A 1 138 ? 13.899 -4.088 -2.429 1.00 87.56 138 SER A CA 1
ATOM 1045 C C . SER A 1 138 ? 12.500 -4.270 -3.018 1.00 87.56 138 SER A C 1
ATOM 1047 O O . SER A 1 138 ? 12.121 -5.384 -3.368 1.00 87.56 138 SER A O 1
ATOM 1049 N N . ALA A 1 139 ? 11.743 -3.183 -3.201 1.00 87.56 139 ALA A N 1
ATOM 1050 C CA . ALA A 1 139 ? 10.421 -3.273 -3.814 1.00 87.56 139 ALA A CA 1
ATOM 1051 C C . ALA A 1 139 ? 10.467 -3.729 -5.274 1.00 87.56 139 ALA A C 1
ATOM 1053 O O . ALA A 1 139 ? 9.609 -4.500 -5.699 1.00 87.56 139 ALA A O 1
ATOM 1054 N N . ILE A 1 140 ? 11.464 -3.279 -6.039 1.00 86.75 140 ILE A N 1
ATOM 1055 C CA . ILE A 1 140 ? 11.651 -3.695 -7.434 1.00 86.75 140 ILE A CA 1
ATOM 1056 C C . ILE A 1 140 ? 11.875 -5.205 -7.503 1.00 86.75 140 ILE A C 1
ATOM 1058 O O . ILE A 1 140 ? 11.179 -5.882 -8.256 1.00 86.75 140 ILE A O 1
ATOM 1062 N N . VAL A 1 141 ? 12.782 -5.749 -6.690 1.00 87.56 141 VAL A N 1
ATOM 1063 C CA . VAL A 1 141 ? 13.078 -7.191 -6.665 1.00 87.56 141 VAL A CA 1
ATOM 1064 C C . VAL A 1 141 ? 11.831 -8.015 -6.341 1.00 87.56 141 VAL A C 1
ATOM 1066 O O . VAL A 1 141 ? 11.578 -9.016 -7.009 1.00 87.56 141 VAL A O 1
ATOM 1069 N N . GLU A 1 142 ? 11.020 -7.593 -5.369 1.00 89.00 142 GLU A N 1
ATOM 1070 C CA . GLU A 1 142 ? 9.775 -8.295 -5.028 1.00 89.00 142 GLU A CA 1
ATOM 1071 C C . GLU A 1 142 ? 8.721 -8.187 -6.136 1.00 89.00 142 GLU A C 1
ATOM 1073 O O . GLU A 1 142 ? 8.082 -9.177 -6.487 1.00 89.00 142 GLU A O 1
ATOM 1078 N N . LEU A 1 143 ? 8.556 -7.011 -6.748 1.00 87.56 143 LEU A N 1
ATOM 1079 C CA . LEU A 1 143 ? 7.620 -6.842 -7.860 1.00 87.56 143 LEU A CA 1
ATOM 1080 C C . LEU A 1 143 ? 8.006 -7.711 -9.059 1.00 87.56 143 LEU A C 1
ATOM 1082 O O . LEU A 1 143 ? 7.129 -8.312 -9.676 1.00 87.56 143 LEU A O 1
ATOM 1086 N N . LEU A 1 144 ? 9.298 -7.831 -9.378 1.00 85.06 144 LEU A N 1
ATOM 1087 C CA . LEU A 1 144 ? 9.780 -8.659 -10.494 1.00 85.06 144 LEU A CA 1
ATOM 1088 C C . LEU A 1 144 ? 9.488 -10.159 -10.310 1.00 85.06 144 LEU A C 1
ATOM 1090 O O . LEU A 1 144 ? 9.458 -10.905 -11.301 1.00 85.06 144 LEU A O 1
ATOM 1094 N N . GLN A 1 145 ? 9.226 -10.597 -9.075 1.00 85.25 145 GLN A N 1
ATOM 1095 C CA . GLN A 1 145 ? 8.769 -11.953 -8.764 1.00 85.25 145 GLN A CA 1
ATOM 1096 C C . GLN A 1 145 ? 7.269 -12.153 -9.050 1.00 85.25 145 GLN A C 1
ATOM 1098 O O . GLN A 1 145 ? 6.842 -13.298 -9.225 1.00 85.25 145 GLN A O 1
ATOM 1103 N N . CYS A 1 146 ? 6.464 -11.083 -9.173 1.00 84.81 146 CYS A N 1
ATOM 1104 C CA . CYS A 1 146 ? 5.046 -11.191 -9.533 1.00 84.81 146 CYS A CA 1
ATOM 1105 C C . CYS A 1 146 ? 4.885 -11.893 -10.893 1.00 84.81 146 CYS A C 1
ATOM 1107 O O . CYS A 1 146 ? 5.391 -11.445 -11.931 1.00 84.81 14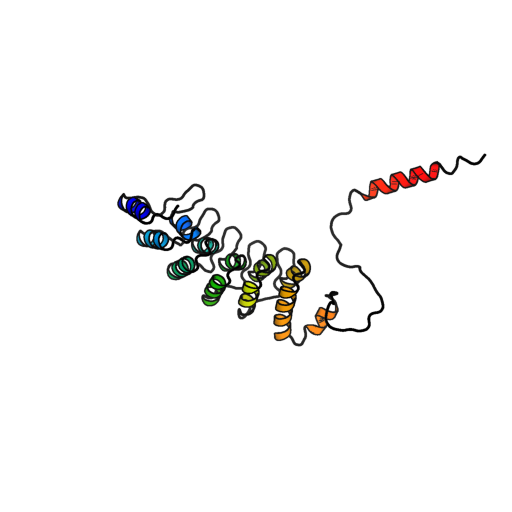6 CYS A O 1
ATOM 1109 N N . ARG A 1 147 ? 4.107 -12.980 -10.923 1.00 78.38 147 ARG A N 1
ATOM 1110 C CA . ARG A 1 147 ? 3.733 -13.641 -12.181 1.00 78.38 147 ARG A CA 1
ATOM 1111 C C . ARG A 1 147 ? 2.857 -12.702 -13.013 1.00 78.38 147 ARG A C 1
ATOM 1113 O O . ARG A 1 147 ? 1.892 -12.140 -12.511 1.00 78.38 147 ARG A O 1
ATOM 1120 N N . GLY A 1 148 ? 3.187 -12.549 -14.295 1.00 80.00 148 GLY A N 1
ATOM 1121 C CA . GLY A 1 148 ? 2.410 -11.716 -15.222 1.00 80.00 148 GLY A CA 1
ATOM 1122 C C . GLY A 1 148 ? 2.663 -10.208 -15.116 1.00 80.00 148 GLY A C 1
ATOM 1123 O O . GLY A 1 148 ? 1.896 -9.435 -15.690 1.00 80.00 148 GLY A O 1
ATOM 1124 N N . LEU A 1 149 ? 3.720 -9.774 -14.418 1.00 85.94 149 LEU A N 1
ATOM 1125 C CA . LEU A 1 149 ? 4.130 -8.370 -14.422 1.00 85.94 149 LEU A CA 1
ATOM 1126 C C . LEU A 1 149 ? 4.483 -7.909 -15.845 1.00 85.94 149 LEU A C 1
ATOM 1128 O O . LEU A 1 149 ? 5.267 -8.556 -16.547 1.00 85.94 149 LEU A O 1
ATOM 1132 N N . LYS A 1 150 ? 3.920 -6.774 -16.258 1.00 86.38 150 LYS A N 1
ATOM 1133 C CA . LYS A 1 150 ? 4.171 -6.152 -17.556 1.00 86.38 150 LYS A CA 1
ATOM 1134 C C . LYS A 1 150 ? 5.212 -5.046 -17.412 1.00 86.38 150 LYS A C 1
ATOM 1136 O O . LYS A 1 150 ? 4.931 -3.966 -16.900 1.00 86.38 150 LYS A O 1
ATOM 1141 N N . LEU A 1 151 ? 6.418 -5.317 -17.899 1.00 83.62 151 LEU A N 1
ATOM 1142 C CA . LEU A 1 151 ? 7.548 -4.385 -17.824 1.00 83.62 151 LEU A CA 1
ATOM 1143 C C . LEU A 1 151 ? 7.526 -3.306 -18.919 1.00 83.62 151 LEU A C 1
ATOM 1145 O O . LEU A 1 151 ? 8.220 -2.304 -18.803 1.00 83.62 151 LEU A O 1
ATOM 1149 N N . SER A 1 152 ? 6.739 -3.509 -19.976 1.00 83.69 152 SER A N 1
ATOM 1150 C CA . SER A 1 152 ? 6.649 -2.613 -21.134 1.00 83.69 152 SER A CA 1
ATOM 1151 C C . SER A 1 152 ? 5.505 -1.598 -21.043 1.00 83.69 152 SER A C 1
ATOM 1153 O O . SER A 1 152 ? 5.222 -0.906 -22.021 1.00 83.69 152 SER A O 1
ATOM 1155 N N . GLU A 1 153 ? 4.789 -1.550 -19.918 1.00 86.31 153 GLU A N 1
ATOM 1156 C CA . GLU A 1 153 ? 3.726 -0.566 -19.716 1.00 86.31 153 GLU A CA 1
ATOM 1157 C C . GLU A 1 153 ? 4.325 0.835 -19.649 1.00 86.31 153 GLU A C 1
ATOM 1159 O O . GLU A 1 153 ? 5.370 1.038 -19.038 1.00 86.31 153 GLU A O 1
ATOM 1164 N N . LYS A 1 154 ? 3.648 1.793 -20.278 1.00 86.25 154 LYS A N 1
ATOM 1165 C CA . LYS A 1 154 ? 4.076 3.190 -20.322 1.00 86.25 154 LYS A CA 1
ATOM 1166 C C . LYS A 1 154 ? 3.271 4.033 -19.345 1.00 86.25 154 LYS A C 1
ATOM 1168 O O . LYS A 1 154 ? 2.059 3.824 -19.207 1.00 86.25 154 LYS A O 1
ATOM 1173 N N . ASP A 1 155 ? 3.942 4.989 -18.715 1.00 86.81 155 ASP A N 1
ATOM 1174 C CA . ASP A 1 155 ? 3.309 6.038 -17.924 1.00 86.81 155 ASP A CA 1
ATOM 1175 C C . ASP A 1 155 ? 2.688 7.140 -18.805 1.00 86.81 155 ASP A C 1
ATOM 1177 O O . ASP A 1 155 ? 2.682 7.065 -20.038 1.00 86.81 155 ASP A O 1
ATOM 1181 N N . HIS A 1 156 ? 2.131 8.179 -18.177 1.00 86.00 156 HIS A N 1
ATOM 1182 C CA . HIS A 1 156 ? 1.518 9.307 -18.886 1.00 86.00 156 HIS A CA 1
ATOM 1183 C C . HIS A 1 156 ? 2.489 10.119 -19.761 1.00 86.00 156 HIS A C 1
ATOM 1185 O O . HIS A 1 156 ? 2.036 10.908 -20.590 1.00 86.00 156 HIS A O 1
ATOM 1191 N N . LEU A 1 157 ? 3.802 9.969 -19.568 1.00 83.50 157 LEU A N 1
ATOM 1192 C CA . LEU A 1 157 ? 4.836 10.599 -20.392 1.00 83.50 157 LEU A CA 1
ATOM 1193 C C . LEU A 1 157 ? 5.275 9.690 -21.546 1.00 83.50 157 LEU A C 1
ATOM 1195 O O . LEU A 1 157 ? 6.086 10.098 -22.373 1.00 83.50 157 LEU A O 1
ATOM 1199 N N . GLY A 1 158 ? 4.727 8.475 -21.628 1.00 85.19 158 GLY A N 1
ATOM 1200 C CA . GLY A 1 158 ? 5.123 7.476 -22.612 1.00 85.19 158 GLY A CA 1
ATOM 1201 C C . GLY A 1 158 ? 6.406 6.730 -22.244 1.00 85.19 158 GLY A C 1
ATOM 1202 O O . GLY A 1 158 ? 6.901 5.974 -23.083 1.00 85.19 158 GLY A O 1
ATOM 1203 N N . CYS A 1 159 ? 6.923 6.919 -21.027 1.00 85.50 159 CYS A N 1
ATOM 1204 C CA . CYS A 1 159 ? 8.137 6.278 -20.534 1.00 85.50 159 CYS A CA 1
ATOM 1205 C C . CYS A 1 159 ? 7.803 4.923 -19.911 1.00 85.50 159 CYS A C 1
ATOM 1207 O O . CYS A 1 159 ? 6.808 4.789 -19.199 1.00 85.50 159 CYS A O 1
ATOM 1209 N N . THR A 1 160 ? 8.638 3.920 -20.162 1.00 88.69 160 THR A N 1
ATOM 1210 C CA . THR A 1 160 ? 8.610 2.644 -19.436 1.00 88.69 160 THR A CA 1
ATOM 1211 C C . THR A 1 160 ? 9.368 2.757 -18.104 1.00 88.69 160 THR A C 1
ATOM 1213 O O . THR A 1 160 ? 10.137 3.706 -17.905 1.00 88.69 160 THR A O 1
ATOM 1216 N N . PRO A 1 161 ? 9.238 1.783 -17.182 1.00 86.88 161 PRO A N 1
ATOM 1217 C CA . PRO A 1 161 ? 10.038 1.759 -15.959 1.00 86.88 161 PRO A CA 1
ATOM 1218 C C . PRO A 1 161 ? 11.545 1.716 -16.240 1.00 86.88 161 PRO A C 1
ATOM 1220 O O . PRO A 1 161 ? 12.318 2.309 -15.493 1.00 86.88 161 PRO A O 1
ATOM 1223 N N . LEU A 1 162 ? 11.959 1.057 -17.330 1.00 86.38 162 LEU A N 1
ATOM 1224 C CA . LEU A 1 162 ? 13.357 1.032 -17.759 1.00 86.38 162 LEU A CA 1
ATOM 1225 C C . LEU A 1 162 ? 13.809 2.411 -18.252 1.00 86.38 162 LEU A C 1
ATOM 1227 O O . LEU A 1 162 ? 14.867 2.877 -17.844 1.00 86.38 162 LEU A O 1
ATOM 1231 N N . ASP A 1 163 ? 12.990 3.098 -19.055 1.00 83.06 163 ASP A N 1
ATOM 1232 C CA . ASP A 1 163 ? 13.304 4.461 -19.506 1.00 83.06 163 ASP A CA 1
ATOM 1233 C C . ASP A 1 163 ? 13.471 5.406 -18.308 1.00 83.06 163 ASP A C 1
ATOM 1235 O O . ASP A 1 163 ? 14.393 6.218 -18.277 1.00 83.06 163 ASP A O 1
ATOM 1239 N N . ARG A 1 164 ? 12.624 5.260 -17.279 1.00 82.44 164 ARG A N 1
ATOM 1240 C CA . ARG A 1 164 ? 12.735 6.022 -16.027 1.00 82.44 164 ARG A CA 1
ATOM 1241 C C . ARG A 1 164 ? 14.055 5.736 -15.303 1.00 82.44 164 ARG A C 1
ATOM 1243 O O . ARG A 1 164 ? 14.741 6.679 -14.920 1.00 82.44 164 ARG A O 1
ATOM 1250 N N . ALA A 1 165 ? 14.424 4.462 -15.157 1.00 84.38 165 ALA A N 1
ATOM 1251 C CA . ALA A 1 165 ? 15.674 4.050 -14.512 1.00 84.38 165 ALA A CA 1
ATOM 1252 C C . ALA A 1 165 ? 16.911 4.623 -15.227 1.00 84.38 165 ALA A C 1
ATOM 1254 O O . ALA A 1 165 ? 17.836 5.116 -14.577 1.00 84.38 165 ALA A O 1
ATOM 1255 N N . LEU A 1 166 ? 16.893 4.624 -16.564 1.00 83.31 166 LEU A N 1
ATOM 1256 C CA . LEU A 1 166 ? 17.960 5.181 -17.396 1.00 83.31 166 LEU A CA 1
ATOM 1257 C C . LEU A 1 166 ? 18.044 6.708 -17.280 1.00 83.31 166 LEU A C 1
ATOM 1259 O O . LEU A 1 166 ? 19.139 7.243 -17.115 1.00 83.31 166 LEU A O 1
ATOM 1263 N N . VAL A 1 167 ? 16.905 7.409 -17.314 1.00 82.00 167 VAL A N 1
ATOM 1264 C CA . VAL A 1 167 ? 16.842 8.875 -17.148 1.00 82.00 167 VAL A CA 1
ATOM 1265 C C . VAL A 1 167 ? 17.356 9.305 -15.774 1.00 82.00 167 VAL A C 1
ATOM 1267 O O . VAL A 1 167 ? 18.031 10.325 -15.655 1.00 82.00 167 VAL A O 1
ATOM 1270 N N . GLU A 1 168 ? 17.067 8.525 -14.736 1.00 78.56 168 GLU A N 1
ATOM 1271 C CA . GLU A 1 168 ? 17.546 8.784 -13.377 1.00 78.56 168 GLU A CA 1
ATOM 1272 C C . GLU A 1 168 ? 19.001 8.327 -13.150 1.00 78.56 168 GLU A C 1
ATOM 1274 O O . GLU A 1 168 ? 19.586 8.630 -12.106 1.00 78.56 168 GLU A O 1
ATOM 1279 N N . GLY A 1 169 ? 19.607 7.609 -14.102 1.00 77.19 169 GLY A N 1
ATOM 1280 C CA . GLY A 1 169 ? 20.970 7.084 -13.995 1.00 77.19 169 GLY A CA 1
ATOM 1281 C C . GLY A 1 169 ? 21.127 5.971 -12.953 1.00 77.19 169 GLY A C 1
ATOM 1282 O O . GLY A 1 169 ? 22.226 5.752 -12.440 1.00 77.19 169 GLY A O 1
ATOM 1283 N N . ASP A 1 170 ? 20.044 5.279 -12.592 1.00 80.19 170 ASP A N 1
ATOM 1284 C CA . ASP A 1 170 ? 20.088 4.164 -11.647 1.00 80.19 170 ASP A CA 1
ATOM 1285 C C . ASP A 1 170 ? 20.505 2.873 -12.365 1.00 80.19 170 ASP A C 1
ATOM 1287 O O . ASP A 1 170 ? 19.688 2.123 -12.909 1.00 80.19 170 ASP A O 1
ATOM 1291 N N . ARG A 1 171 ? 21.818 2.624 -12.365 1.00 79.25 171 ARG A N 1
ATOM 1292 C CA . ARG A 1 171 ? 22.417 1.452 -13.019 1.00 79.25 171 ARG A CA 1
ATOM 1293 C C . ARG A 1 171 ? 21.913 0.142 -12.420 1.00 79.25 171 ARG A C 1
ATOM 1295 O O . ARG A 1 171 ? 21.586 -0.765 -13.170 1.00 79.25 171 ARG A O 1
ATOM 1302 N N . VAL A 1 172 ? 21.771 0.073 -11.096 1.00 82.88 172 VAL A N 1
ATOM 1303 C CA . VAL A 1 172 ? 21.340 -1.147 -10.396 1.00 82.88 172 VAL A CA 1
ATOM 1304 C C . VAL A 1 172 ? 19.930 -1.536 -10.828 1.00 82.88 172 VAL A C 1
ATOM 1306 O O . VAL A 1 172 ? 19.687 -2.679 -11.203 1.00 82.88 172 VAL A O 1
ATOM 1309 N N . THR A 1 173 ? 18.995 -0.585 -10.831 1.00 83.75 173 THR A N 1
ATOM 1310 C CA . THR A 1 173 ? 17.622 -0.869 -11.280 1.00 83.75 173 THR A CA 1
ATOM 1311 C C . THR A 1 173 ? 17.550 -1.186 -12.767 1.00 83.75 173 THR A C 1
ATOM 1313 O O . THR A 1 173 ? 16.803 -2.082 -13.151 1.00 83.75 173 THR A O 1
ATOM 1316 N N . SER A 1 174 ? 18.348 -0.505 -13.593 1.00 83.62 174 SER A N 1
ATOM 1317 C CA . SER A 1 174 ? 18.428 -0.780 -15.029 1.00 83.62 174 SER A CA 1
ATOM 1318 C C . SER A 1 174 ? 18.900 -2.213 -15.278 1.00 83.62 174 SER A C 1
ATOM 1320 O O . SER A 1 174 ? 18.241 -2.951 -16.006 1.00 83.62 174 SER A O 1
ATOM 1322 N N . ASP A 1 175 ? 19.966 -2.643 -14.601 1.00 83.69 175 ASP A N 1
ATOM 1323 C CA . ASP A 1 175 ? 20.514 -3.996 -14.712 1.00 83.69 175 ASP A CA 1
ATOM 1324 C C . ASP A 1 175 ? 19.507 -5.054 -14.226 1.00 83.69 175 ASP A C 1
ATOM 1326 O O . ASP A 1 175 ? 19.304 -6.064 -14.899 1.00 83.69 175 ASP A O 1
ATOM 1330 N N . LEU A 1 176 ? 18.799 -4.803 -13.117 1.00 85.12 176 LEU A N 1
ATOM 1331 C CA . LEU A 1 176 ? 17.742 -5.695 -12.612 1.00 85.12 176 LEU A CA 1
ATOM 1332 C C . LEU A 1 176 ? 16.575 -5.847 -13.604 1.00 85.12 176 LEU A C 1
ATOM 1334 O O . LEU A 1 176 ? 16.082 -6.955 -13.834 1.00 85.12 176 LEU A O 1
ATOM 1338 N N . LEU A 1 177 ? 16.126 -4.742 -14.203 1.00 83.38 177 LEU A N 1
ATOM 1339 C CA . LEU A 1 177 ? 15.038 -4.740 -15.186 1.00 83.38 177 LEU A CA 1
ATOM 1340 C C . LEU A 1 177 ? 15.446 -5.410 -16.503 1.00 83.38 177 LEU A C 1
ATOM 1342 O O . LEU A 1 177 ? 14.619 -6.082 -17.131 1.00 83.38 177 LEU A O 1
ATOM 1346 N N . LEU A 1 178 ? 16.705 -5.240 -16.911 1.00 82.44 178 LEU A N 1
ATOM 1347 C CA . LEU A 1 178 ? 17.285 -5.881 -18.088 1.00 82.44 178 LEU A CA 1
ATOM 1348 C C . LEU A 1 178 ? 17.459 -7.385 -17.882 1.00 82.44 178 LEU A C 1
ATOM 1350 O O . LEU A 1 178 ? 17.047 -8.154 -18.749 1.00 82.44 178 LEU A O 1
ATOM 1354 N N . ALA A 1 179 ? 17.981 -7.814 -16.729 1.00 78.94 179 ALA A N 1
ATOM 1355 C CA . ALA A 1 179 ? 18.136 -9.228 -16.392 1.00 78.94 179 ALA A CA 1
ATOM 1356 C C . ALA A 1 179 ? 16.796 -9.974 -16.484 1.00 78.94 179 ALA A C 1
ATOM 1358 O O . ALA A 1 179 ? 16.698 -11.016 -17.130 1.00 78.94 179 ALA A O 1
ATOM 1359 N N . ARG A 1 180 ? 15.721 -9.383 -15.944 1.00 73.94 180 ARG A N 1
ATOM 1360 C CA . ARG A 1 180 ? 14.376 -9.975 -16.004 1.00 73.94 180 ARG A CA 1
ATOM 1361 C C . ARG A 1 180 ? 13.787 -10.024 -17.418 1.00 73.94 180 ARG A C 1
ATOM 1363 O O . ARG A 1 180 ? 13.022 -10.936 -17.732 1.00 73.94 180 ARG A O 1
ATOM 1370 N N . HIS A 1 181 ? 14.105 -9.044 -18.264 1.00 66.94 181 HIS A N 1
ATOM 1371 C CA . HIS A 1 181 ? 13.715 -9.065 -19.675 1.00 66.94 181 HIS A CA 1
ATOM 1372 C C . HIS A 1 181 ? 14.469 -10.150 -20.450 1.00 66.94 181 HIS A C 1
ATOM 1374 O O . HIS A 1 181 ? 13.834 -10.908 -21.182 1.00 66.94 181 HIS A O 1
ATOM 1380 N N . ALA A 1 182 ? 15.786 -10.261 -20.256 1.00 57.66 182 ALA A N 1
ATOM 1381 C CA . ALA A 1 182 ? 16.639 -11.240 -20.928 1.00 57.66 182 ALA A CA 1
ATOM 1382 C C . ALA A 1 182 ? 16.250 -12.688 -20.585 1.00 57.66 182 ALA A C 1
ATOM 1384 O O . ALA A 1 182 ? 16.154 -13.517 -21.482 1.00 57.66 182 ALA A O 1
ATOM 1385 N N . GLU A 1 183 ? 15.890 -12.979 -19.329 1.00 56.72 183 GLU A N 1
ATOM 1386 C CA . GLU A 1 183 ? 15.335 -14.289 -18.936 1.00 56.72 183 GLU A CA 1
ATOM 1387 C C . GLU A 1 183 ? 14.067 -14.677 -19.711 1.00 56.72 183 GLU A C 1
ATOM 1389 O O . GLU A 1 183 ? 13.778 -15.858 -19.888 1.00 56.72 183 GLU A O 1
ATOM 1394 N N . ARG A 1 184 ? 13.268 -13.696 -20.148 1.00 49.78 184 ARG A N 1
ATOM 1395 C CA . ARG A 1 184 ? 12.044 -13.947 -20.924 1.00 49.78 184 ARG A CA 1
ATOM 1396 C C . ARG A 1 184 ? 12.286 -13.940 -22.424 1.00 49.78 184 ARG A C 1
ATOM 1398 O O . ARG A 1 184 ? 11.379 -14.325 -23.158 1.00 49.78 184 ARG A O 1
ATOM 1405 N N . THR A 1 185 ? 13.445 -13.467 -22.875 1.00 44.59 185 THR A N 1
ATOM 1406 C CA . THR A 1 185 ? 13.724 -13.221 -24.285 1.00 44.59 185 THR A CA 1
ATOM 1407 C C . THR A 1 185 ? 15.208 -13.387 -24.600 1.00 44.59 185 THR A C 1
ATOM 1409 O O . THR A 1 185 ? 16.006 -12.464 -24.447 1.00 44.59 185 THR A O 1
ATOM 1412 N N . GLU A 1 186 ? 15.561 -14.542 -25.163 1.00 48.81 186 GLU A N 1
ATOM 1413 C CA . GLU A 1 186 ? 16.844 -14.749 -25.856 1.00 48.81 186 GLU A CA 1
ATOM 1414 C C . GLU A 1 186 ? 17.060 -13.720 -27.006 1.00 48.81 186 GLU A C 1
ATOM 1416 O O . GLU A 1 186 ? 18.175 -13.539 -27.485 1.00 48.81 186 GLU A O 1
ATOM 1421 N N . ASP A 1 187 ? 16.022 -12.954 -27.380 1.00 44.00 187 ASP A N 1
ATOM 1422 C CA . ASP A 1 187 ? 15.993 -11.972 -28.475 1.00 44.00 187 ASP A CA 1
ATOM 1423 C C . ASP A 1 187 ? 16.352 -10.510 -28.113 1.00 44.00 187 ASP A C 1
ATOM 1425 O O . ASP A 1 187 ? 16.550 -9.678 -29.008 1.00 44.00 187 ASP A O 1
ATOM 1429 N N . TYR A 1 188 ? 16.417 -10.118 -26.833 1.00 42.22 188 TYR A N 1
ATOM 1430 C CA . TYR A 1 188 ? 16.540 -8.684 -26.482 1.00 42.22 188 TYR A CA 1
ATOM 1431 C C . TYR A 1 188 ? 17.951 -8.103 -26.664 1.00 42.22 188 TYR A C 1
ATOM 1433 O O . TYR A 1 188 ? 18.099 -6.880 -26.772 1.00 42.22 188 TYR A O 1
ATOM 1441 N N . HIS A 1 189 ? 18.968 -8.957 -26.819 1.00 41.62 189 HIS A N 1
ATOM 1442 C CA . HIS A 1 189 ? 20.331 -8.549 -27.183 1.00 41.62 189 HIS A CA 1
ATOM 1443 C C . HIS A 1 189 ? 20.394 -7.808 -28.534 1.00 41.62 189 HIS A C 1
ATOM 1445 O O . HIS A 1 189 ? 21.223 -6.916 -28.704 1.00 41.62 189 HIS A O 1
ATOM 1451 N N . SER A 1 190 ? 19.488 -8.111 -29.473 1.00 42.47 190 SER A N 1
ATOM 1452 C CA . SER A 1 190 ? 19.433 -7.456 -30.789 1.00 42.47 190 SER A CA 1
ATOM 1453 C C . SER A 1 190 ? 18.844 -6.039 -30.717 1.00 42.47 190 SER A C 1
ATOM 1455 O O . SER A 1 190 ? 19.359 -5.118 -31.352 1.00 42.47 190 SER A O 1
ATOM 1457 N N . LYS A 1 191 ? 17.813 -5.820 -29.886 1.00 40.78 191 LYS A N 1
ATOM 1458 C CA . LYS A 1 191 ? 17.089 -4.534 -29.786 1.00 40.78 191 LYS A CA 1
ATOM 1459 C C . LYS A 1 191 ? 17.801 -3.469 -28.949 1.00 40.78 191 LYS A C 1
ATOM 1461 O O . LYS A 1 191 ? 17.587 -2.282 -29.179 1.00 40.78 191 LYS A O 1
ATOM 1466 N N . LEU A 1 192 ? 18.655 -3.871 -28.008 1.00 40.50 192 LEU A N 1
ATOM 1467 C CA . LEU A 1 192 ? 19.416 -2.947 -27.154 1.00 40.50 192 LEU A CA 1
ATOM 1468 C C . LEU A 1 192 ? 20.749 -2.492 -27.766 1.00 40.50 192 LEU A C 1
ATOM 1470 O O . LEU A 1 192 ? 21.347 -1.546 -27.259 1.00 40.50 192 LEU A O 1
ATOM 1474 N N . SER A 1 193 ? 21.166 -3.083 -28.894 1.00 41.22 193 SER A N 1
ATOM 1475 C CA . SER A 1 193 ? 22.336 -2.639 -29.673 1.00 41.22 193 SER A CA 1
ATOM 1476 C C . SER A 1 193 ? 22.233 -1.182 -30.153 1.00 41.22 193 SER A C 1
ATOM 1478 O O . SER A 1 193 ? 23.248 -0.543 -30.410 1.00 41.22 193 SER A O 1
ATOM 1480 N N . HIS A 1 194 ? 21.012 -0.641 -30.223 1.00 39.34 194 HIS A N 1
ATOM 1481 C CA . HIS A 1 194 ? 20.722 0.681 -30.772 1.00 39.34 194 HIS A CA 1
ATOM 1482 C C . HIS A 1 194 ? 20.387 1.765 -29.727 1.00 39.34 194 HIS A C 1
ATOM 1484 O O . HIS A 1 194 ? 20.213 2.918 -30.117 1.00 39.34 194 HIS A O 1
ATOM 1490 N N . LEU A 1 195 ? 20.258 1.431 -28.431 1.00 39.06 195 LEU A N 1
ATOM 1491 C CA . LEU A 1 195 ? 19.604 2.311 -27.439 1.00 39.06 195 LEU A CA 1
ATOM 1492 C C . LEU A 1 195 ? 20.411 2.651 -26.172 1.00 39.06 195 LEU A C 1
ATOM 1494 O O . LEU A 1 195 ? 19.921 3.443 -25.371 1.00 39.06 195 LEU A O 1
ATOM 1498 N N . VAL A 1 196 ? 21.629 2.130 -25.964 1.00 35.22 196 VAL A N 1
ATOM 1499 C CA . VAL A 1 196 ? 22.398 2.447 -24.739 1.00 35.22 196 VAL A CA 1
ATOM 1500 C C . VAL A 1 196 ? 23.887 2.689 -25.021 1.00 35.22 196 VAL A C 1
ATOM 1502 O O . VAL A 1 196 ? 24.614 1.734 -25.292 1.00 35.22 196 VAL A O 1
ATOM 1505 N N . PRO A 1 197 ? 24.400 3.926 -24.872 1.00 37.88 197 PRO A N 1
ATOM 1506 C CA . PRO A 1 197 ? 25.826 4.178 -24.764 1.00 37.88 197 PRO A CA 1
ATOM 1507 C C . PRO A 1 197 ? 26.172 4.501 -23.306 1.00 37.88 197 PRO A C 1
ATOM 1509 O O . PRO A 1 197 ? 26.207 5.661 -22.921 1.00 37.88 197 PRO A O 1
ATOM 1512 N N . TYR A 1 198 ? 26.441 3.489 -22.478 1.00 31.56 198 TYR A N 1
ATOM 1513 C CA . TYR A 1 198 ? 27.196 3.686 -21.232 1.00 31.56 198 TYR A CA 1
ATOM 1514 C C . TYR A 1 198 ? 28.025 2.439 -20.914 1.00 31.56 198 TYR A C 1
ATOM 1516 O O . TYR A 1 198 ? 27.552 1.468 -20.323 1.00 31.56 198 TYR A O 1
ATOM 1524 N N . ARG A 1 199 ? 29.301 2.480 -21.318 1.00 31.55 199 ARG A N 1
ATOM 1525 C CA . ARG A 1 199 ? 30.336 1.526 -20.904 1.00 31.55 199 ARG A CA 1
ATOM 1526 C C . ARG A 1 199 ? 31.144 2.109 -19.745 1.00 31.55 199 ARG A C 1
ATOM 1528 O O . ARG A 1 199 ? 31.603 3.243 -19.807 1.00 31.55 199 ARG A O 1
ATOM 1535 N N . GLY A 1 200 ? 31.374 1.274 -18.737 1.00 29.17 200 GLY A N 1
ATOM 1536 C CA . GLY A 1 200 ? 32.346 1.459 -17.656 1.00 29.17 200 GLY A CA 1
ATOM 1537 C C . GLY A 1 200 ? 31.876 0.662 -16.438 1.00 29.17 200 GLY A C 1
ATOM 1538 O O . GLY A 1 200 ? 30.834 0.995 -15.890 1.00 29.17 200 GLY A O 1
ATOM 1539 N N . VAL A 1 201 ? 32.513 -0.412 -15.971 1.00 26.27 201 VAL A N 1
ATOM 1540 C CA . VAL A 1 201 ? 33.889 -0.887 -16.151 1.00 26.27 201 VAL A CA 1
ATOM 1541 C C . VAL A 1 201 ? 33.881 -2.410 -15.958 1.00 26.27 201 VAL A C 1
ATOM 1543 O O . VAL A 1 201 ? 33.368 -2.860 -14.947 1.00 26.27 201 VAL A O 1
ATOM 1546 N N . PHE A 1 202 ? 34.425 -3.175 -16.911 1.00 23.97 202 PHE A N 1
ATOM 1547 C CA . PHE A 1 202 ? 35.423 -4.237 -16.691 1.00 23.97 202 PHE A CA 1
ATOM 1548 C C . PHE A 1 202 ? 35.985 -4.677 -18.072 1.00 23.97 202 PHE A C 1
ATOM 1550 O O . PHE A 1 202 ? 35.261 -5.228 -18.890 1.00 23.97 202 PHE A O 1
ATOM 1557 N N . HIS A 1 203 ? 37.258 -4.307 -18.310 1.00 28.09 203 HIS A N 1
ATOM 1558 C CA . HIS A 1 203 ? 38.257 -4.660 -19.358 1.00 28.09 203 HIS A CA 1
ATOM 1559 C C . HIS A 1 203 ? 37.920 -4.594 -20.891 1.00 28.09 203 HIS A C 1
ATOM 1561 O O . HIS A 1 203 ? 36.915 -5.106 -21.363 1.00 28.09 203 HIS A O 1
ATOM 1567 N N . GLN A 1 204 ? 38.785 -3.904 -21.672 1.00 31.11 204 GLN A N 1
ATOM 1568 C CA . GLN A 1 204 ? 38.657 -3.434 -23.093 1.00 31.11 204 GLN A CA 1
ATOM 1569 C C . GLN A 1 204 ? 39.330 -4.366 -24.159 1.00 31.11 204 GLN A C 1
ATOM 1571 O O . GLN A 1 204 ? 39.829 -5.391 -23.696 1.00 31.11 204 GLN A O 1
ATOM 1576 N N . PRO A 1 205 ? 39.511 -4.053 -25.498 1.00 42.00 205 PRO A N 1
ATOM 1577 C CA . PRO A 1 205 ? 39.141 -2.911 -26.418 1.00 42.00 205 PRO A CA 1
ATOM 1578 C C . PRO A 1 205 ? 38.633 -3.366 -27.849 1.00 42.00 205 PRO A C 1
ATOM 1580 O O . PRO A 1 205 ? 38.354 -4.556 -27.967 1.00 42.00 205 PRO A O 1
ATOM 1583 N N . PRO A 1 206 ? 38.475 -2.547 -28.944 1.00 33.56 206 PRO A N 1
ATOM 1584 C CA . PRO A 1 206 ? 38.770 -1.117 -29.179 1.00 33.56 206 PRO A CA 1
ATOM 1585 C C . PRO A 1 206 ? 37.612 -0.255 -29.751 1.00 33.56 206 PRO A C 1
ATOM 1587 O O . PRO A 1 206 ? 36.718 -0.729 -30.443 1.00 33.56 206 PRO A O 1
ATOM 1590 N N . TRP A 1 207 ? 37.676 1.051 -29.472 1.00 32.06 207 TRP A N 1
ATOM 1591 C CA . TRP A 1 207 ? 36.754 2.097 -29.928 1.00 32.06 207 TRP A CA 1
ATOM 1592 C C . TRP A 1 207 ? 37.563 3.116 -30.725 1.00 32.06 207 TRP A C 1
ATOM 1594 O O . TRP A 1 207 ? 38.510 3.673 -30.168 1.00 32.06 207 TRP A O 1
ATOM 1604 N N . HIS A 1 208 ? 37.214 3.362 -31.984 1.00 27.34 208 HIS A N 1
ATOM 1605 C CA . HIS A 1 208 ? 37.572 4.586 -32.698 1.00 27.34 208 HIS A CA 1
ATOM 1606 C C . HIS A 1 208 ? 36.283 5.175 -33.279 1.00 27.34 208 HIS A C 1
ATOM 1608 O O . HIS A 1 208 ? 35.595 4.522 -34.057 1.00 27.34 208 HIS A O 1
ATOM 1614 N N . ASP A 1 209 ? 36.019 6.403 -32.838 1.00 32.06 209 ASP A N 1
ATOM 1615 C CA . ASP A 1 209 ? 35.219 7.445 -33.476 1.00 32.06 209 ASP A CA 1
ATOM 1616 C C . ASP A 1 209 ? 33.678 7.364 -33.530 1.00 32.06 209 ASP A C 1
ATOM 1618 O O . ASP A 1 209 ? 33.066 6.345 -33.834 1.00 32.06 209 ASP A O 1
ATOM 1622 N N . TRP A 1 210 ? 33.095 8.563 -33.340 1.00 27.89 210 TRP A N 1
ATOM 1623 C CA . TRP A 1 210 ? 31.726 9.041 -33.640 1.00 27.89 210 TRP A CA 1
ATOM 1624 C C . TRP A 1 210 ? 30.727 9.176 -32.441 1.00 27.89 210 TRP A C 1
ATOM 1626 O O . TRP A 1 210 ? 30.940 8.586 -31.385 1.00 27.89 210 TRP A O 1
ATOM 1636 N N . PRO A 1 211 ? 29.692 10.052 -32.515 1.00 31.56 211 PRO A N 1
ATOM 1637 C CA . PRO A 1 211 ? 29.558 11.289 -31.752 1.00 31.56 211 PRO A CA 1
ATOM 1638 C C . PRO A 1 211 ? 28.190 11.392 -31.045 1.00 31.56 211 PRO A C 1
ATOM 1640 O O . PRO A 1 211 ? 27.265 10.600 -31.224 1.00 31.56 211 PRO A O 1
ATOM 1643 N N . VAL A 1 212 ? 28.052 12.428 -30.231 1.00 31.08 212 VAL A N 1
ATOM 1644 C CA . VAL A 1 212 ? 26.852 12.752 -29.460 1.00 31.08 212 VAL A CA 1
ATOM 1645 C C . VAL A 1 212 ? 25.880 13.608 -30.271 1.00 31.08 212 VAL A C 1
ATOM 1647 O O . VAL A 1 212 ? 26.136 14.789 -30.445 1.00 31.08 212 VAL A O 1
ATOM 1650 N N . GLU A 1 213 ? 24.744 13.049 -30.703 1.00 34.97 213 GLU A N 1
ATOM 1651 C CA . GLU A 1 213 ? 23.537 13.832 -31.025 1.00 34.97 213 GLU A CA 1
ATOM 1652 C C . GLU A 1 213 ? 22.287 12.939 -31.179 1.00 34.97 213 GLU A C 1
ATOM 1654 O O . GLU A 1 213 ? 21.983 12.449 -32.260 1.00 34.97 213 GLU A O 1
ATOM 1659 N N . CYS A 1 214 ? 21.545 12.723 -30.085 1.00 29.23 214 CYS A N 1
ATOM 1660 C CA . CYS A 1 214 ? 20.076 12.599 -30.089 1.00 29.23 214 CYS A CA 1
ATOM 1661 C C . CYS A 1 214 ? 19.556 12.319 -28.676 1.00 29.23 214 CYS A C 1
ATOM 1663 O O . CYS A 1 214 ? 19.521 11.173 -28.249 1.00 29.23 214 CYS A O 1
ATOM 1665 N N . CYS A 1 215 ? 19.172 13.381 -27.959 1.00 26.66 215 CYS A N 1
ATOM 1666 C CA . CYS A 1 215 ? 17.992 13.423 -27.074 1.00 26.66 215 CYS A CA 1
ATOM 1667 C C . CYS A 1 215 ? 17.827 14.804 -26.404 1.00 26.66 215 CYS A C 1
ATOM 1669 O O . CYS A 1 215 ? 17.507 14.912 -25.224 1.00 26.66 215 CYS A O 1
ATOM 1671 N N . ILE A 1 216 ? 17.993 15.893 -27.164 1.00 32.22 216 ILE A N 1
ATOM 1672 C CA . ILE A 1 216 ? 17.427 17.195 -26.786 1.00 32.22 216 ILE A CA 1
ATOM 1673 C C . ILE A 1 216 ? 16.641 17.723 -27.982 1.00 32.22 216 ILE A C 1
ATOM 1675 O O . ILE A 1 216 ? 17.154 18.454 -28.820 1.00 32.22 216 ILE A O 1
ATOM 1679 N N . SER A 1 217 ? 15.366 17.358 -28.069 1.00 30.38 217 SER A N 1
ATOM 1680 C CA . SER A 1 217 ? 14.414 18.135 -28.858 1.00 30.38 217 SER A CA 1
ATOM 1681 C C . SER A 1 217 ? 13.044 18.085 -28.206 1.00 30.38 217 SER A C 1
ATOM 1683 O O . SER A 1 217 ? 12.220 17.224 -28.500 1.00 30.38 217 SER A O 1
ATOM 1685 N N . LYS A 1 218 ? 12.848 19.011 -27.260 1.00 36.97 218 LYS A N 1
ATOM 1686 C CA . LYS A 1 218 ? 11.744 19.991 -27.228 1.00 36.97 218 LYS A CA 1
ATOM 1687 C C . LYS A 1 218 ? 11.620 20.605 -25.826 1.00 36.97 218 LYS A C 1
ATOM 1689 O O . LYS A 1 218 ? 10.721 20.289 -25.055 1.00 36.97 218 LYS A O 1
ATOM 1694 N N . LYS A 1 219 ? 12.502 21.563 -25.529 1.00 33.19 219 LYS A N 1
ATOM 1695 C CA . LYS A 1 219 ? 12.150 22.753 -24.737 1.00 33.19 219 LYS A CA 1
ATOM 1696 C C . LYS A 1 219 ? 12.538 23.984 -25.556 1.00 33.19 219 LYS A C 1
ATOM 1698 O O . LYS A 1 219 ? 13.519 23.959 -26.291 1.00 33.19 219 LYS A O 1
ATOM 1703 N N . GLY A 1 220 ? 11.656 24.975 -25.535 1.00 32.25 220 GLY A N 1
ATOM 1704 C CA . GLY A 1 220 ? 11.493 25.982 -26.575 1.00 32.25 220 GLY A CA 1
ATOM 1705 C C . GLY A 1 220 ? 12.707 26.868 -26.839 1.00 32.25 220 GLY A C 1
ATOM 1706 O O . GLY A 1 220 ? 13.266 27.482 -25.936 1.00 32.25 220 GLY A O 1
ATOM 1707 N N . LYS A 1 221 ? 13.026 27.024 -28.125 1.00 37.78 221 LYS A N 1
ATOM 1708 C CA . LYS A 1 221 ? 13.691 28.221 -28.632 1.00 37.78 221 LYS A CA 1
ATOM 1709 C C . LYS A 1 221 ? 12.665 29.346 -28.731 1.00 37.78 221 LYS A C 1
ATOM 1711 O O . LYS A 1 221 ? 11.961 29.448 -29.729 1.00 37.78 221 LYS A O 1
ATOM 1716 N N . SER A 1 222 ? 12.603 30.201 -27.718 1.00 41.16 222 SER A N 1
ATOM 1717 C CA . SER A 1 222 ? 12.118 31.575 -27.880 1.00 41.16 222 SER A CA 1
ATOM 1718 C C . SER A 1 222 ? 12.484 32.416 -26.657 1.00 41.16 222 SER A C 1
ATOM 1720 O O . SER A 1 222 ? 11.671 32.546 -25.752 1.00 41.16 222 SER A O 1
ATOM 1722 N N . GLN A 1 223 ? 13.704 32.966 -26.623 1.00 37.47 223 GLN A N 1
ATOM 1723 C CA . GLN A 1 223 ? 13.936 34.409 -26.398 1.00 37.47 223 GLN A CA 1
ATOM 1724 C C . GLN A 1 223 ? 15.420 34.809 -26.296 1.00 37.47 223 GLN A C 1
ATOM 1726 O O . GLN A 1 223 ? 15.729 35.963 -26.578 1.00 37.47 223 GLN A O 1
ATOM 1731 N N . GLU A 1 224 ? 16.363 33.901 -26.032 1.00 39.00 224 GLU A N 1
ATOM 1732 C CA . GLU A 1 224 ? 17.771 34.310 -25.821 1.00 39.00 224 GLU A CA 1
ATOM 1733 C C . GLU A 1 224 ? 18.625 34.440 -27.100 1.00 39.00 224 GLU A C 1
ATOM 1735 O O . GLU A 1 224 ? 19.645 35.128 -27.099 1.00 39.00 224 GLU A O 1
ATOM 1740 N N . GLU A 1 225 ? 18.179 33.923 -28.251 1.00 41.00 225 GLU A N 1
ATOM 1741 C CA . GLU A 1 225 ? 18.918 34.071 -29.523 1.00 41.00 225 GLU A CA 1
ATOM 1742 C C . GLU A 1 225 ? 18.704 35.430 -30.232 1.00 41.00 225 GLU A C 1
ATOM 1744 O O . GLU A 1 225 ? 19.384 35.722 -31.217 1.00 41.00 225 GLU A O 1
ATOM 1749 N N . ARG A 1 226 ? 17.835 36.323 -29.724 1.00 38.34 226 ARG A N 1
ATOM 1750 C CA . ARG A 1 226 ? 17.653 37.673 -30.307 1.00 38.34 226 ARG A CA 1
ATOM 1751 C C . ARG A 1 226 ? 18.636 38.734 -29.798 1.00 38.34 226 ARG A C 1
ATOM 1753 O 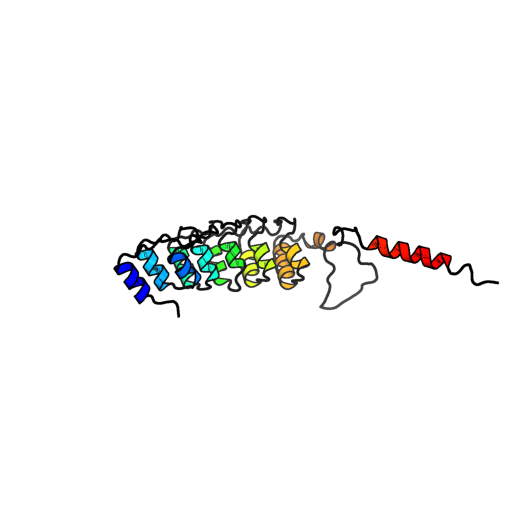O . ARG A 1 226 ? 18.768 39.771 -30.443 1.00 38.34 226 ARG A O 1
ATOM 1760 N N . ILE A 1 227 ? 19.374 38.488 -28.713 1.00 46.38 227 ILE A N 1
ATOM 1761 C CA . ILE A 1 227 ? 20.278 39.500 -28.127 1.00 46.38 227 ILE A CA 1
ATOM 1762 C C . ILE A 1 227 ? 21.708 39.398 -28.698 1.00 46.38 227 ILE A C 1
ATOM 1764 O O . ILE A 1 227 ? 22.404 40.404 -28.820 1.00 46.38 227 ILE A O 1
ATOM 1768 N N . SER A 1 228 ? 22.127 38.226 -29.189 1.00 45.47 228 SER A N 1
ATOM 1769 C CA . SER A 1 228 ? 23.490 38.033 -29.723 1.00 45.47 228 SER A CA 1
ATOM 1770 C C . SER A 1 228 ? 23.670 38.499 -31.183 1.00 45.47 228 SER A C 1
ATOM 1772 O O . SER A 1 228 ? 24.770 38.876 -31.596 1.00 45.47 228 SER A O 1
ATOM 1774 N N . GLN A 1 229 ? 22.591 38.570 -31.977 1.00 46.88 229 GLN A N 1
ATOM 1775 C CA . GLN A 1 229 ? 22.665 39.052 -33.368 1.00 46.88 229 GLN A CA 1
ATOM 1776 C C . GLN A 1 229 ? 22.580 40.584 -33.512 1.00 46.88 229 GLN A C 1
ATOM 1778 O O . GLN A 1 229 ? 23.072 41.125 -34.503 1.00 46.88 229 GLN A O 1
ATOM 1783 N N . SER A 1 230 ? 22.050 41.302 -32.513 1.00 44.50 230 SER A N 1
ATOM 1784 C CA . SER A 1 230 ? 22.073 42.778 -32.481 1.00 44.50 230 SER A CA 1
ATOM 1785 C C . SER A 1 230 ? 23.488 43.321 -32.214 1.00 44.50 230 SER A C 1
ATOM 1787 O O . SER A 1 230 ? 23.953 44.248 -32.881 1.00 44.50 230 SER A O 1
ATOM 1789 N N . SER A 1 231 ? 24.246 42.669 -31.325 1.00 45.59 231 SER A N 1
ATOM 1790 C CA . SER A 1 231 ? 25.596 43.112 -30.943 1.00 45.59 231 SER A CA 1
ATOM 1791 C C . SER A 1 231 ? 26.683 42.791 -31.980 1.00 45.59 231 SER A C 1
ATOM 1793 O O . SER A 1 231 ? 27.700 43.483 -32.031 1.00 45.59 231 SER A O 1
ATOM 1795 N N . ARG A 1 232 ? 26.476 41.801 -32.863 1.00 45.84 232 ARG A N 1
ATOM 1796 C CA . ARG A 1 232 ? 27.418 41.495 -33.963 1.00 45.84 232 ARG A CA 1
ATOM 1797 C C . ARG A 1 232 ? 27.251 42.387 -35.197 1.00 45.84 232 ARG A C 1
ATOM 1799 O O . ARG A 1 232 ? 28.226 42.574 -35.918 1.00 45.84 232 ARG A O 1
ATOM 1806 N N . LYS A 1 233 ? 26.078 42.998 -35.415 1.00 45.19 233 LYS A N 1
ATOM 1807 C CA . LYS A 1 233 ? 25.902 44.011 -36.475 1.00 45.19 233 LYS A CA 1
ATOM 1808 C C . LYS A 1 233 ? 26.435 45.395 -36.089 1.00 45.19 233 LYS A C 1
ATOM 1810 O O . LYS A 1 233 ? 26.843 46.124 -36.980 1.00 45.19 233 LYS A O 1
ATOM 1815 N N . ARG A 1 234 ? 26.526 45.739 -34.795 1.00 46.59 234 ARG A N 1
ATOM 1816 C CA . ARG A 1 234 ? 27.135 47.013 -34.355 1.00 46.59 234 ARG A CA 1
ATOM 1817 C C . ARG A 1 234 ? 28.666 47.017 -34.328 1.00 46.59 234 ARG A C 1
ATOM 1819 O O . ARG A 1 234 ? 29.244 48.082 -34.482 1.00 46.59 234 ARG A O 1
ATOM 1826 N N . LYS A 1 235 ? 29.334 45.864 -34.197 1.00 47.88 235 LYS A N 1
ATOM 1827 C CA . LYS A 1 235 ? 30.811 45.808 -34.227 1.00 47.88 235 LYS A CA 1
ATOM 1828 C C . LYS A 1 235 ? 31.427 45.840 -35.632 1.00 47.88 235 LYS A C 1
ATOM 1830 O O . LYS A 1 235 ? 32.574 46.230 -35.756 1.00 47.88 235 LYS A O 1
ATOM 1835 N N . ARG A 1 236 ? 30.672 45.523 -36.693 1.00 45.28 236 ARG A N 1
ATOM 1836 C CA . ARG A 1 236 ? 31.165 45.631 -38.084 1.00 45.28 236 ARG A CA 1
ATOM 1837 C C . ARG A 1 236 ? 31.023 47.021 -38.714 1.00 45.28 236 ARG A C 1
ATOM 1839 O O . ARG A 1 236 ? 31.496 47.209 -39.824 1.00 45.28 236 ARG A O 1
ATOM 1846 N N . SER A 1 237 ? 30.398 47.982 -38.032 1.00 47.44 237 SER A N 1
ATOM 1847 C CA . SER A 1 237 ? 30.288 49.367 -38.519 1.00 47.44 237 SER A CA 1
ATOM 1848 C C . SER A 1 237 ? 31.303 50.326 -37.888 1.00 47.44 237 SER A C 1
ATOM 1850 O O . SER A 1 237 ? 31.286 51.499 -38.236 1.00 47.44 237 SER A O 1
ATOM 1852 N N . ILE A 1 238 ? 32.161 49.858 -36.971 1.00 52.91 238 ILE A N 1
ATOM 1853 C CA . ILE A 1 238 ? 33.142 50.709 -36.267 1.00 52.91 238 ILE A CA 1
ATOM 1854 C C . ILE A 1 238 ? 34.578 50.462 -36.778 1.00 52.91 238 ILE A C 1
ATOM 1856 O O . ILE A 1 238 ? 35.400 51.364 -36.735 1.00 52.91 238 ILE A O 1
ATOM 1860 N N . GLU A 1 239 ? 34.873 49.299 -37.370 1.00 50.09 239 GLU A N 1
ATOM 1861 C CA . GLU A 1 239 ? 36.211 48.980 -37.919 1.00 50.09 239 GLU A CA 1
ATOM 1862 C C . GLU A 1 239 ? 36.450 49.486 -39.359 1.00 50.09 239 GLU A C 1
ATOM 1864 O O . GLU A 1 239 ? 37.482 49.198 -39.952 1.00 50.09 239 GLU A O 1
ATOM 1869 N N . SER A 1 240 ? 35.524 50.259 -39.937 1.00 52.91 240 SER A N 1
ATOM 1870 C CA . SER A 1 240 ? 35.657 50.823 -41.293 1.00 52.91 240 SER A CA 1
ATOM 1871 C C . SER A 1 240 ? 35.791 52.354 -41.334 1.00 52.91 240 SER A C 1
ATOM 1873 O O . SER A 1 240 ? 35.612 52.944 -42.395 1.00 52.91 240 SER A O 1
ATOM 1875 N N . THR A 1 241 ? 36.116 53.007 -40.209 1.00 55.75 241 THR A N 1
ATOM 1876 C CA . THR A 1 241 ? 36.356 54.469 -40.140 1.00 55.75 241 THR A CA 1
ATOM 1877 C C . THR A 1 241 ? 37.657 54.891 -39.440 1.00 55.75 241 THR A C 1
ATOM 1879 O O . THR A 1 241 ? 37.826 56.073 -39.173 1.00 55.75 241 THR A O 1
ATOM 1882 N N . GLU A 1 242 ? 38.606 53.984 -39.187 1.00 50.72 242 GLU A N 1
ATOM 1883 C CA . GLU A 1 242 ? 39.950 54.338 -38.680 1.00 50.72 242 GLU A CA 1
ATOM 1884 C C . GLU A 1 242 ? 41.040 53.929 -39.678 1.00 50.72 242 GLU A C 1
ATOM 1886 O O . GLU A 1 242 ? 41.871 53.059 -39.435 1.00 50.72 242 GLU A O 1
ATOM 1891 N N . GLY A 1 243 ? 40.993 54.549 -40.854 1.00 51.47 243 GLY A N 1
ATOM 1892 C CA . GLY A 1 243 ? 41.995 54.386 -41.898 1.00 51.47 243 GLY A CA 1
ATOM 1893 C C . GLY A 1 243 ? 42.004 55.589 -42.826 1.00 51.47 243 GLY A C 1
ATOM 1894 O O . GLY A 1 243 ? 41.552 55.463 -43.959 1.00 51.47 243 GLY A O 1
ATOM 1895 N N . LEU A 1 244 ? 42.471 56.731 -42.313 1.00 41.91 244 LEU A N 1
ATOM 1896 C CA . LEU A 1 244 ? 43.071 57.856 -43.042 1.00 41.91 244 LEU A CA 1
ATOM 1897 C C . LEU A 1 244 ? 43.989 58.622 -42.084 1.00 41.91 244 LEU A C 1
ATOM 1899 O O . LEU A 1 244 ? 43.503 58.987 -40.990 1.00 41.91 244 LEU A O 1
#

Mean predicted aligned error: 14.08 Å

Radius of gyration: 27.48 Å; Cα contacts (8 Å, |Δi|>4): 301; chains: 1; bounding box: 63×73×72 Å

Foldseek 3Di:
DPQDLVVLVVCVVVPDDQCDQDPFRDGPLLVCLLQLPQSSNVVSVVSPDDQCGATNQRDGSLLSNLNNVRPVSNVVSCVVPVQQCRATNQRDGSLLSNLLDLDCPSNLVSVVVPRDQCRATNQGDGSLLSNLVNVNVSNNVSSLPRPPDDQCGATNVRDGSLNSNVVVVPPSSNVVSVVSVCVVDVPVVPVCVPPDPDDDDDDDDDDDDDDDDDDDPDDDPPDDVVPVVVVVVVVVVPVPPPDD

Sequence (244 aa):
MFNNISAAAALLANGATVDMKDRNNQTPLHYAVKEGNLDIAKLLIENGSKPSDLDGYMRTCLHLSIHGTDTATVGFILQVSPLIHTRDKFGSTPLHRACTLPDAHILKKLIALGADCNAKDNRSHTPLHLAVAHRNHSAIVELLQCRGLKLSEKDHLGCTPLDRALVEGDRVTSDLLLARHAERTEDYHSKLSHLVPYRGVFHQPPWHDWPVECCISKKGKSQEERISQSSRKRKRSIESTEGL

Nearest PDB structures (foldseek):
  7uzu-assembly1_A  TM=9.636E-01  e=3.252E-10  Homo sapiens
  6ndz-assembly3_F  TM=9.351E-01  e=9.076E-11  Escherichia coli
  7xce-assembly1_A  TM=9.428E-01  e=4.746E-10  Rattus norvegicus
  8csl-assembly1_A  TM=9.646E-01  e=1.476E-09  Homo sapiens
  3aji-assembly2_C  TM=9.330E-01  e=7.020E-09  Mus musculus

pLDDT: mean 74.83, std 21.78, range [23.97, 93.69]

InterPro domains:
  IPR002110 Ankyrin repeat [PF12796] (3-72)
  IPR002110 Ankyrin repeat [PF12796] (83-155)
  IPR002110 Ankyrin repeat [PR01415] (25-40)
  IPR002110 Ankyrin repeat [PR01415] (106-120)
  IPR002110 Ankyrin repeat [PS50088] (24-56)
  IPR002110 Ankyrin repeat [PS50088] (90-122)
  IPR002110 Ankyrin repeat [PS50088] (123-156)
  IPR002110 Ankyrin repeat [SM00248] (24-53)
  IPR002110 Ankyrin repeat [SM00248] (57-86)
  IPR002110 Ankyrin repeat [SM00248] (90-119)
  IPR002110 Ankyrin repeat [SM00248] (123-153)
  IPR002110 Ankyrin repeat [SM00248] (157-186)
  IPR036770 Ankyrin repeat-containing domain superfamily [G3DSA:1.25.40.20] (1-94)
  IPR036770 Ankyrin repeat-containing domain superfamily [G3DSA:1.25.40.20] (95-183)
  IPR036770 Ankyrin repeat-containing domain superfamily [SSF48403] (2-181)

Solvent-accessible surface area (backbone atoms only — not comparable to full-atom values): 14566 Å² total; per-residue (Å²): 142,86,87,55,57,69,59,55,52,52,42,46,75,72,68,52,70,54,72,51,60,50,99,54,41,39,29,58,49,45,52,26,31,34,69,34,36,44,69,49,34,50,53,39,42,76,68,67,32,64,64,80,50,51,29,70,53,44,35,35,38,62,50,36,12,58,76,27,69,30,63,64,37,38,51,52,42,48,71,77,56,66,65,52,78,49,51,26,74,61,36,39,29,42,60,40,58,30,21,68,41,91,58,40,69,63,38,51,54,42,50,75,72,64,41,70,67,68,47,54,26,74,56,37,37,30,31,56,39,43,6,51,77,61,67,23,61,62,37,42,59,56,52,72,67,45,84,87,59,67,72,80,54,48,28,75,86,67,43,28,42,54,55,50,19,57,75,71,65,38,60,68,60,35,51,54,56,46,53,60,48,43,78,76,29,94,64,52,72,69,68,51,76,80,73,70,95,82,88,85,87,84,89,88,88,90,86,81,90,88,83,93,86,90,89,87,88,87,79,85,92,80,72,75,77,67,63,64,60,59,60,57,62,60,60,69,69,61,79,80,75,84,84,131

Secondary structure (DSSP, 8-state):
----HHHHHHHHHTT--TT---TTS--HHHHHHHTT-HHHHHHHHHTT--TT---TTS--HHHHHHHT--HHHHHHHHHH---TT---TTS--HHHHHTTSS-HHHHHHHHHTT--TT---TT---HHHHHHHTT-HHHHHHHHHSTT--TT---TTS--HHHHHHHTT-HHHHHHHHHHHHHH-TTHHHHGGGT-----SS------------S---S---STHHHHHHHHHHHTTTTTS---

Organism: NCBI:txid1851006